Protein AF-A0A957HN91-F1 (afdb_monomer)

Mean predicted aligned error: 4.37 Å

Radius of gyration: 19.65 Å; Cα contacts (8 Å, |Δi|>4): 309; chains: 1; bounding box: 48×41×56 Å

Solvent-accessible surface area (backbone atoms only — not comparable to full-atom values): 15636 Å² total; per-residue (Å²): 113,46,79,46,70,55,49,73,65,50,37,52,52,49,51,54,54,34,54,60,47,54,76,75,42,79,45,58,80,38,67,70,53,54,78,37,26,49,67,56,36,68,72,49,54,65,71,58,54,50,52,47,43,47,42,68,72,67,57,77,37,100,46,73,45,82,40,66,70,90,75,51,68,76,63,48,49,78,82,68,72,49,68,71,86,54,84,51,38,86,50,37,28,53,59,48,38,52,49,50,19,57,46,32,66,69,46,86,84,71,55,45,74,48,34,77,76,33,45,65,79,82,76,74,50,63,28,90,92,30,36,78,43,86,48,71,30,26,66,78,47,83,70,75,79,61,42,74,59,48,48,48,95,82,41,71,93,71,88,84,86,84,87,82,77,66,96,77,72,76,79,86,85,83,87,59,74,91,77,58,91,72,52,72,66,56,48,61,52,34,52,36,61,78,42,70,44,52,68,60,69,59,59,35,77,89,58,46,55,85,80,60,42,72,65,48,60,71,67,35,64,68,61,39,51,51,51,53,50,50,50,44,36,53,76,62,45,65,62,36,42,40,32,45,84,47,90,91,66,53,47,79,47,47,64,126

Foldseek 3Di:
DAEAEQDPVLQVQLVVLLVVVVVPDLACQPPVCLVCLQVSLVSHDPVLLVVLVCCQPVVPDVDYYYDDHPFDDVQQDDDDLDLPPVVSSNSCRSVSSVQSSSVVSNHHQFFACQASNGDSDDDQDAHPVCCPPLDSNHNVDDNDDFDAQLLDPPGDPDDDDDDNDDPPPDDDDDDDPVPDDDDPVRLVQLQDLADADAGGPRSDPVNDDVVCPPCNCVVVPVSVVSSVVNVCCHVPNGRDHQWDDDSVHTDGRDDD

pLDDT: mean 92.78, std 8.0, range [56.47, 98.75]

Nearest PDB structures (foldseek):
  4m26-assembly2_D  TM=9.407E-01  e=1.314E-17  Streptomyces lavendulae subsp. lavendulae
  4m26-assembly2_C  TM=9.041E-01  e=3.623E-17  Streptomyces lavendulae subsp. lavendulae
  4ne0-assembly1_A  TM=8.913E-01  e=2.200E-16  Streptomyces lavendulae subsp. lavendulae
  4m25-assembly2_D  TM=9.206E-01  e=8.042E-16  Streptomyces lavendulae subsp. lavendulae
  4ne0-assembly2_D  TM=9.379E-01  e=4.123E-15  Streptomyces lavendulae subsp. lavendulae

Sequence (256 aa):
MNQFKLNEDEVKHVKSILAELTEKYDTAEDPEFLNNAVVYAHKLPERLRRFLNDFKLERLSPACVISNNPVDDNQIGQTPSHWKWKSDTERTVDLQMLFVMYASLIGDVFGWSTQQDGFIVHDILPIKGHEKEQLGSGSEELLTWHIEDAFHPYRGDYVALMCLRNPYDAITTAAYIDDLQLSCEDKDILFKPYFTIRPDESHLKKNASDVRTKTELETNAALRASYEHIEKMNTDPDKISVLFGNSEFPYMRLDP

Secondary structure (DSSP, 8-state):
-EEEE--HHHHHHHHHHHHHHHTT-S-TT-HHHHHHHHHHHTTS-HHHHHHHHHHHHH--SS-EEEE-----HHHH-SPPS-SGGGTTHHHHHHHHHHHHHHHHHHS-----TTSGGG-SS------TT-TTSSSTT--SS------TTTT-TT--S------S--TT--------GGG----HHHHHHHTSS-B--PPPGGGSGGGS-SSS-HHHHHH-HHHHHHHHHHHHHHHSPPPB-SEEE-SSSEEE----

Structure (mmCIF, N/CA/C/O backbone):
data_AF-A0A957HN91-F1
#
_entry.id   AF-A0A957HN91-F1
#
loop_
_atom_site.group_PDB
_atom_site.id
_atom_site.type_symbol
_atom_site.label_atom_id
_atom_site.label_alt_id
_atom_site.label_comp_id
_atom_site.label_asym_id
_atom_site.label_entity_id
_atom_site.label_seq_id
_atom_site.pdbx_PDB_ins_code
_atom_site.Cartn_x
_atom_site.Cartn_y
_atom_site.Cartn_z
_atom_site.occupancy
_atom_site.B_iso_or_equiv
_atom_site.auth_seq_id
_atom_site.auth_comp_id
_atom_site.auth_asym_id
_atom_site.auth_atom_id
_atom_site.pdbx_PDB_model_num
ATOM 1 N N . MET A 1 1 ? -12.007 -7.237 -11.677 1.00 79.06 1 MET A N 1
ATOM 2 C CA . MET A 1 1 ? -11.874 -6.843 -10.258 1.00 79.06 1 MET A CA 1
ATOM 3 C C . MET A 1 1 ? -12.860 -7.628 -9.414 1.00 79.06 1 MET A C 1
ATOM 5 O O . MET A 1 1 ? -14.063 -7.489 -9.615 1.00 79.06 1 MET A O 1
ATOM 9 N N . ASN A 1 2 ? -12.363 -8.448 -8.489 1.00 87.44 2 ASN A N 1
ATOM 10 C CA . ASN A 1 2 ? -13.222 -9.207 -7.579 1.00 87.44 2 ASN A CA 1
ATOM 11 C C . ASN A 1 2 ? -13.692 -8.344 -6.420 1.00 87.44 2 ASN A C 1
ATOM 13 O O . ASN A 1 2 ? -12.933 -7.524 -5.914 1.00 87.44 2 ASN A O 1
ATOM 17 N N . GLN A 1 3 ? -14.930 -8.545 -5.983 1.00 93.50 3 GLN A N 1
ATOM 18 C CA . GLN A 1 3 ? -15.518 -7.767 -4.901 1.00 93.50 3 GLN A CA 1
ATOM 19 C C . GLN A 1 3 ? -16.009 -8.684 -3.790 1.00 93.50 3 GLN A C 1
ATOM 21 O O . GLN A 1 3 ? -16.691 -9.680 -4.032 1.00 93.50 3 GLN A O 1
ATOM 26 N N . PHE A 1 4 ? -15.695 -8.301 -2.563 1.00 97.12 4 PHE A N 1
ATOM 27 C CA . PHE A 1 4 ? -16.190 -8.907 -1.347 1.00 97.12 4 PHE A CA 1
ATOM 28 C C . PHE A 1 4 ? -16.813 -7.814 -0.491 1.00 97.12 4 PHE A C 1
ATOM 30 O O . PHE A 1 4 ? -16.187 -6.801 -0.209 1.00 97.12 4 PHE A O 1
ATOM 37 N N . LYS A 1 5 ? -18.052 -8.008 -0.051 1.00 98.50 5 LYS A N 1
ATOM 38 C CA . LYS A 1 5 ? -18.728 -7.065 0.841 1.00 98.50 5 LYS A CA 1
ATOM 39 C C . LYS A 1 5 ? -19.003 -7.746 2.166 1.00 98.50 5 LYS A C 1
ATOM 41 O O . LYS A 1 5 ? -19.712 -8.752 2.158 1.00 98.50 5 LYS A O 1
ATOM 46 N N . LEU A 1 6 ? -18.485 -7.202 3.266 1.00 98.69 6 LEU A N 1
ATOM 47 C CA . LEU A 1 6 ? -18.814 -7.679 4.611 1.00 98.69 6 LEU A CA 1
ATOM 48 C C . LEU A 1 6 ? -20.317 -7.506 4.872 1.00 98.69 6 LEU A C 1
ATOM 50 O O . LEU A 1 6 ? -20.878 -6.438 4.606 1.00 98.69 6 LEU A O 1
ATOM 54 N N . ASN A 1 7 ? -20.972 -8.550 5.375 1.00 98.44 7 ASN A N 1
ATOM 55 C CA . ASN A 1 7 ? -22.348 -8.452 5.861 1.00 98.44 7 ASN A CA 1
ATOM 56 C C . ASN A 1 7 ? -22.389 -7.857 7.283 1.00 98.44 7 ASN A C 1
ATOM 58 O O . ASN A 1 7 ? -21.355 -7.683 7.922 1.00 98.44 7 ASN A O 1
ATOM 62 N N . GLU A 1 8 ? -23.577 -7.526 7.785 1.00 98.31 8 GLU A N 1
ATOM 63 C CA . GLU A 1 8 ? -23.719 -6.843 9.081 1.00 98.31 8 GLU A CA 1
ATOM 64 C C . GLU A 1 8 ? -23.147 -7.638 10.262 1.00 98.31 8 GLU A C 1
ATOM 66 O O . GLU A 1 8 ? -22.555 -7.050 11.168 1.00 98.31 8 GLU A O 1
ATOM 71 N N . ASP A 1 9 ? -23.292 -8.961 10.256 1.00 98.56 9 ASP A N 1
ATOM 72 C CA . ASP A 1 9 ? -22.783 -9.815 11.329 1.00 98.56 9 ASP A CA 1
ATOM 73 C C . ASP A 1 9 ? -21.261 -9.960 11.252 1.00 98.56 9 ASP A C 1
ATOM 75 O O . ASP A 1 9 ? -20.583 -9.915 12.275 1.00 98.56 9 ASP A O 1
ATOM 79 N N . GLU A 1 10 ? -20.703 -10.028 10.042 1.00 98.75 10 GLU A N 1
ATOM 80 C CA . GLU A 1 10 ? -19.259 -9.991 9.811 1.00 98.75 10 GLU A CA 1
ATOM 81 C C . GLU A 1 10 ? -18.655 -8.656 10.265 1.00 98.75 10 GLU A C 1
ATOM 83 O O . GLU A 1 10 ? -17.600 -8.653 10.893 1.00 98.75 10 GLU A O 1
ATOM 88 N N . VAL A 1 11 ? -19.334 -7.528 10.025 1.00 98.75 11 VAL A N 1
ATOM 89 C CA . VAL A 1 11 ? -18.899 -6.208 10.512 1.00 98.75 11 VAL A CA 1
ATOM 90 C C . VAL A 1 11 ? -18.896 -6.158 12.041 1.00 98.75 11 VAL A C 1
ATOM 92 O O . VAL A 1 11 ? -17.921 -5.697 12.632 1.00 98.75 11 VAL A O 1
ATOM 95 N N . LYS A 1 12 ? -19.952 -6.654 12.702 1.00 98.56 12 LYS A N 1
ATOM 96 C CA . LYS A 1 12 ? -20.005 -6.739 14.175 1.00 98.56 12 LYS A CA 1
ATOM 97 C C . LYS A 1 12 ? -18.893 -7.632 14.726 1.00 98.56 12 LYS A C 1
ATOM 99 O O . LYS A 1 12 ? -18.252 -7.267 15.707 1.00 98.56 12 LYS A O 1
ATOM 104 N N . HIS A 1 13 ? -18.646 -8.770 14.078 1.00 98.62 13 HIS A N 1
ATOM 105 C CA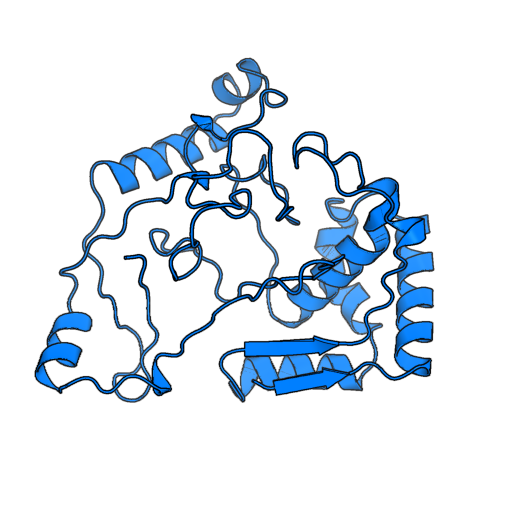 . HIS A 1 13 ? -17.585 -9.704 14.453 1.00 98.62 13 HIS A CA 1
ATOM 106 C C . HIS A 1 13 ? -16.199 -9.063 14.333 1.00 98.62 13 HIS A C 1
ATOM 108 O O . HIS A 1 13 ? -15.408 -9.138 15.269 1.00 98.62 13 HIS A O 1
ATOM 114 N N . VAL A 1 14 ? -15.929 -8.358 13.228 1.00 98.75 14 VAL A N 1
ATOM 115 C CA . VAL A 1 14 ? -14.686 -7.592 13.047 1.00 98.75 14 VAL A CA 1
ATOM 116 C C . VAL A 1 14 ? -14.537 -6.532 14.138 1.00 98.75 14 VAL A C 1
ATOM 118 O O . VAL A 1 14 ? -13.496 -6.494 14.787 1.00 98.75 14 VAL A O 1
ATOM 121 N N . LYS A 1 15 ? -15.576 -5.730 14.413 1.00 98.56 15 LYS A N 1
ATOM 122 C CA . LYS A 1 15 ? -15.544 -4.725 15.492 1.00 98.56 15 LYS A CA 1
ATOM 123 C C . LYS A 1 15 ? -15.220 -5.338 16.858 1.00 98.56 15 LYS A C 1
ATOM 125 O O . LYS A 1 15 ? -14.454 -4.750 17.610 1.00 98.56 15 LYS A O 1
ATOM 130 N N . SER A 1 16 ? -15.766 -6.516 17.165 1.00 98.56 16 SER A N 1
ATOM 131 C CA . SER A 1 16 ? -15.474 -7.221 18.419 1.00 98.56 16 SER A CA 1
ATOM 132 C C . SER A 1 16 ? -14.003 -7.623 18.530 1.00 98.56 16 SER A C 1
ATOM 134 O O . SER A 1 16 ? -13.416 -7.465 19.593 1.00 98.56 16 SER A O 1
ATOM 136 N N . ILE A 1 17 ? -13.402 -8.124 17.446 1.00 98.56 17 ILE A N 1
ATOM 137 C CA . ILE A 1 17 ? -11.976 -8.485 17.432 1.00 98.56 17 ILE A CA 1
ATOM 138 C C . ILE A 1 17 ? -11.109 -7.239 17.607 1.00 98.56 17 ILE A C 1
ATOM 140 O O . ILE A 1 17 ? -10.146 -7.266 18.366 1.00 98.56 17 ILE A O 1
ATOM 144 N N . LEU A 1 18 ? -11.447 -6.154 16.906 1.00 98.38 18 LEU A N 1
ATOM 145 C CA . LEU A 1 18 ? -10.687 -4.911 16.979 1.00 98.38 18 LEU A CA 1
ATOM 146 C C . LEU A 1 18 ? -10.726 -4.306 18.380 1.00 98.38 18 LEU A C 1
ATOM 148 O O . LEU A 1 18 ? -9.674 -3.932 18.878 1.00 98.38 18 LEU A O 1
ATOM 152 N N . ALA A 1 19 ? -11.884 -4.316 19.047 1.00 98.12 19 ALA A N 1
ATOM 153 C CA . ALA A 1 19 ? -12.000 -3.855 20.428 1.00 98.12 19 ALA A CA 1
ATOM 154 C C . ALA A 1 19 ? -11.045 -4.605 21.379 1.00 98.12 19 ALA A C 1
ATOM 156 O O . ALA A 1 19 ? -10.329 -3.966 22.144 1.00 98.12 19 ALA A O 1
ATOM 157 N N . GLU A 1 20 ? -10.963 -5.942 21.278 1.00 98.00 20 GLU A N 1
ATOM 158 C CA . GLU A 1 20 ? -10.010 -6.748 22.066 1.00 98.00 20 GLU A CA 1
ATOM 159 C C . GLU A 1 20 ? -8.547 -6.367 21.784 1.00 98.00 20 GLU A C 1
ATOM 161 O O . GLU A 1 20 ? -7.715 -6.358 22.689 1.00 98.00 20 GLU A O 1
ATOM 166 N N . LEU A 1 21 ? -8.207 -6.092 20.521 1.00 98.31 21 LEU A N 1
ATOM 167 C CA . LEU A 1 21 ? -6.835 -5.776 20.123 1.00 98.31 21 LEU A CA 1
ATOM 168 C C . LEU A 1 21 ? -6.420 -4.370 20.553 1.00 98.31 21 LEU A C 1
ATOM 170 O O . LEU A 1 21 ? -5.300 -4.201 21.031 1.00 98.31 21 LEU A O 1
ATOM 174 N N . THR A 1 22 ? -7.319 -3.391 20.456 1.00 97.69 22 THR A N 1
ATOM 175 C CA . THR A 1 22 ? -7.059 -2.012 20.891 1.00 97.69 22 THR A CA 1
ATOM 176 C C . THR A 1 22 ? -6.985 -1.856 22.409 1.00 97.69 22 THR A C 1
ATOM 178 O O . THR A 1 22 ? -6.441 -0.873 22.889 1.00 97.69 22 THR A O 1
ATOM 181 N N . GLU A 1 23 ? -7.487 -2.821 23.188 1.00 97.50 23 GLU A N 1
ATOM 182 C CA . GLU A 1 23 ? -7.214 -2.884 24.634 1.00 97.50 23 GLU A CA 1
ATOM 183 C C . GLU A 1 23 ? -5.786 -3.367 24.942 1.00 97.50 23 GLU A C 1
ATOM 185 O O . GLU A 1 23 ? -5.272 -3.124 26.035 1.00 97.50 23 GLU A O 1
ATOM 190 N N . LYS A 1 24 ? -5.155 -4.085 24.003 1.00 97.69 24 LYS A N 1
ATOM 191 C CA . LYS A 1 24 ? -3.835 -4.702 24.183 1.00 97.69 24 LYS A CA 1
ATOM 192 C C . LYS A 1 24 ? -2.698 -3.880 23.575 1.00 97.69 24 LYS A C 1
ATOM 194 O O . LYS A 1 24 ? -1.580 -3.944 24.081 1.00 97.69 24 LYS A O 1
ATOM 199 N N . TYR A 1 25 ? -2.967 -3.164 22.492 1.00 97.94 25 TYR A N 1
ATOM 200 C CA . TYR A 1 25 ? -1.955 -2.505 21.680 1.00 97.94 25 TYR A CA 1
ATOM 201 C C . TYR A 1 25 ? -2.392 -1.084 21.322 1.00 97.94 25 TYR A C 1
ATOM 203 O O . TYR A 1 25 ? -3.495 -0.878 20.821 1.00 97.94 25 TYR A O 1
ATOM 211 N N . ASP A 1 26 ? -1.487 -0.123 21.497 1.00 96.00 26 ASP A N 1
ATOM 212 C CA . ASP A 1 26 ? -1.742 1.293 21.194 1.00 96.00 26 ASP A CA 1
ATOM 213 C C . ASP A 1 26 ? -1.409 1.665 19.736 1.00 96.00 26 ASP A C 1
ATOM 215 O O . ASP A 1 26 ? -1.706 2.766 19.274 1.00 96.00 26 ASP A O 1
ATOM 219 N N . THR A 1 27 ? -0.757 0.762 18.996 1.00 95.75 27 THR A N 1
ATOM 220 C CA . THR A 1 27 ? -0.341 0.977 17.605 1.00 95.75 27 THR A CA 1
ATOM 221 C C . THR A 1 27 ? -0.291 -0.336 16.825 1.00 95.75 27 THR A C 1
ATOM 223 O O . THR A 1 27 ? 0.028 -1.390 17.375 1.00 95.75 27 THR A O 1
ATOM 226 N N . ALA A 1 28 ? -0.568 -0.270 15.520 1.00 96.38 28 ALA A N 1
ATOM 227 C CA . ALA A 1 28 ? -0.377 -1.393 14.599 1.00 96.38 28 ALA A CA 1
ATOM 228 C C . ALA A 1 28 ? 1.110 -1.689 14.316 1.00 96.38 28 ALA A C 1
ATOM 230 O O . ALA A 1 28 ? 1.428 -2.718 13.729 1.00 96.38 28 ALA A O 1
ATOM 231 N N . GLU A 1 29 ? 2.012 -0.808 14.755 1.00 94.81 29 GLU A N 1
ATOM 232 C CA . GLU A 1 29 ? 3.468 -0.959 14.649 1.00 94.81 29 GLU A CA 1
ATOM 233 C C . GLU A 1 29 ? 4.072 -1.730 15.838 1.00 94.81 29 GLU A C 1
ATOM 235 O O . GLU A 1 29 ? 5.288 -1.920 15.910 1.00 94.81 29 GLU A O 1
ATOM 240 N N . ASP A 1 30 ? 3.249 -2.151 16.808 1.00 97.25 30 ASP A N 1
ATOM 241 C CA . ASP A 1 30 ? 3.728 -2.886 17.976 1.00 97.25 30 ASP A CA 1
ATOM 242 C C . ASP A 1 30 ? 4.367 -4.220 17.532 1.00 97.25 30 ASP A C 1
ATOM 244 O O . ASP A 1 30 ? 3.715 -5.017 16.847 1.00 97.25 30 ASP A O 1
ATOM 248 N N . PRO A 1 31 ? 5.628 -4.514 17.912 1.00 97.06 31 PRO A N 1
ATOM 249 C CA . PRO A 1 31 ? 6.306 -5.723 17.454 1.00 97.06 31 PRO A CA 1
ATOM 250 C C . PRO A 1 31 ? 5.598 -7.021 17.857 1.00 97.06 31 PRO A C 1
ATOM 252 O O . PRO A 1 31 ? 5.657 -8.005 17.121 1.00 97.06 31 PRO A O 1
ATOM 255 N N . GLU A 1 32 ? 4.944 -7.071 19.019 1.00 98.06 32 GLU A N 1
ATOM 256 C CA . GLU A 1 32 ? 4.186 -8.250 19.431 1.00 98.06 32 GLU A CA 1
ATOM 257 C C . GLU A 1 32 ? 2.905 -8.385 18.600 1.00 98.06 32 GLU A C 1
ATOM 259 O O . GLU A 1 32 ? 2.574 -9.505 18.196 1.00 98.06 32 GLU A O 1
ATOM 264 N N . PHE A 1 33 ? 2.214 -7.281 18.297 1.00 98.50 33 PHE A N 1
ATOM 265 C CA . PHE A 1 33 ? 1.081 -7.303 17.369 1.00 98.50 33 PHE A CA 1
ATOM 266 C C . PHE A 1 33 ? 1.507 -7.801 15.985 1.00 98.50 33 PHE A C 1
ATOM 268 O O . PHE A 1 33 ? 0.936 -8.778 15.501 1.00 98.50 33 PHE A O 1
ATOM 275 N N . LEU A 1 34 ? 2.542 -7.203 15.386 1.00 98.19 34 LEU A N 1
ATOM 276 C CA . LEU A 1 34 ? 3.038 -7.561 14.053 1.00 98.19 34 LEU A CA 1
ATOM 277 C C . LEU A 1 34 ? 3.437 -9.041 13.969 1.00 98.19 34 LEU A C 1
ATOM 279 O O . LEU A 1 34 ? 2.999 -9.750 13.063 1.00 98.19 34 LEU A O 1
ATOM 283 N N . ASN A 1 35 ? 4.175 -9.548 14.963 1.00 97.69 35 ASN A N 1
ATOM 284 C CA . ASN A 1 35 ? 4.579 -10.958 15.022 1.00 97.69 35 ASN A CA 1
ATOM 285 C C . ASN A 1 35 ? 3.395 -11.934 15.141 1.00 97.69 35 ASN A C 1
ATOM 287 O O . ASN A 1 35 ? 3.529 -13.111 14.806 1.00 97.69 35 ASN A O 1
ATOM 291 N N . ASN A 1 36 ? 2.241 -11.471 15.628 1.00 98.12 36 ASN A N 1
ATOM 292 C CA . ASN A 1 36 ? 1.038 -12.284 15.808 1.00 98.12 36 ASN A CA 1
ATOM 293 C C . ASN A 1 36 ? -0.103 -11.901 14.852 1.00 98.12 36 ASN A C 1
ATOM 295 O O . ASN A 1 36 ? -1.184 -12.488 14.942 1.00 98.12 36 ASN A O 1
ATOM 299 N N . ALA A 1 37 ? 0.110 -10.965 13.921 1.00 98.38 37 ALA A N 1
ATOM 300 C CA . ALA A 1 37 ? -0.944 -10.403 13.082 1.00 98.38 37 ALA A CA 1
ATOM 301 C C . ALA A 1 37 ? -1.710 -11.484 12.310 1.00 98.38 37 ALA A C 1
ATOM 303 O O . ALA A 1 37 ? -2.939 -11.518 12.363 1.00 98.38 37 ALA A O 1
ATOM 304 N N . VAL A 1 38 ? -1.000 -12.438 11.695 1.00 98.19 38 VAL A N 1
ATOM 305 C CA . VAL A 1 38 ? -1.613 -13.567 10.970 1.00 98.19 38 VAL A CA 1
ATOM 306 C C . VAL A 1 38 ? -2.433 -14.482 11.886 1.00 98.19 38 VAL A C 1
ATOM 308 O O . VAL A 1 38 ? -3.491 -14.986 11.507 1.00 98.19 38 VAL A O 1
ATOM 311 N N . VAL A 1 39 ? -1.990 -14.662 13.133 1.00 98.50 39 VAL A N 1
ATOM 312 C CA . VAL A 1 39 ? -2.701 -15.472 14.129 1.00 98.50 39 VAL A CA 1
ATOM 313 C C . VAL A 1 39 ? -4.004 -14.783 14.526 1.00 98.50 39 VAL A C 1
ATOM 315 O O . VAL A 1 39 ? -5.051 -15.431 14.572 1.00 98.50 39 VAL A O 1
ATOM 318 N N . TYR A 1 40 ? -3.976 -13.467 14.751 1.00 98.62 40 TYR A N 1
ATOM 319 C CA . TYR A 1 40 ? -5.192 -12.688 14.980 1.00 98.62 40 TYR A CA 1
ATOM 320 C C . TYR A 1 40 ? -6.090 -12.666 13.743 1.00 98.62 40 TYR A C 1
ATOM 322 O O . TYR A 1 40 ? -7.308 -12.801 13.872 1.00 98.62 40 TYR A O 1
ATOM 330 N N . ALA A 1 41 ? -5.517 -12.576 12.543 1.00 98.69 41 ALA A N 1
ATOM 331 C CA . ALA A 1 41 ? -6.259 -12.568 11.290 1.00 98.69 41 ALA A CA 1
ATOM 332 C C . ALA A 1 41 ? -7.068 -13.858 11.078 1.00 98.69 41 ALA A C 1
ATOM 334 O O . ALA A 1 41 ? -8.132 -13.820 10.463 1.00 98.69 41 ALA A O 1
ATOM 335 N N . HIS A 1 42 ? -6.661 -14.991 11.661 1.00 98.62 42 HIS A N 1
ATOM 336 C CA . HIS A 1 42 ? -7.465 -16.219 11.656 1.00 98.62 42 HIS A CA 1
ATOM 337 C C . HIS A 1 42 ? -8.786 -16.117 12.438 1.00 98.62 42 HIS A C 1
ATOM 339 O O . HIS A 1 42 ? -9.690 -16.920 12.193 1.00 98.62 42 HIS A O 1
ATOM 345 N N . LYS A 1 43 ? -8.943 -15.122 13.324 1.00 98.50 43 LYS A N 1
ATOM 346 C CA . LYS A 1 43 ? -10.222 -14.821 13.987 1.00 98.50 43 LYS A CA 1
ATOM 347 C C . LYS A 1 43 ? -11.224 -14.124 13.057 1.00 98.50 43 LYS A C 1
ATOM 349 O O . LYS A 1 43 ? -12.416 -14.134 13.362 1.00 98.50 43 LYS A O 1
ATOM 354 N N . LEU A 1 44 ? -10.776 -13.530 11.943 1.00 98.75 44 LEU A N 1
ATOM 355 C CA . LEU A 1 44 ? -11.648 -12.847 10.980 1.00 98.75 44 LEU A CA 1
ATOM 356 C C . LEU A 1 44 ? -12.688 -13.807 10.369 1.00 98.75 44 LEU A C 1
ATOM 358 O O . LEU A 1 44 ? -12.478 -15.030 10.359 1.00 98.75 44 LEU A O 1
ATOM 362 N N . PRO A 1 45 ? -13.802 -13.279 9.819 1.00 98.69 45 PRO A N 1
ATOM 363 C CA . PRO A 1 45 ? -14.847 -14.103 9.227 1.00 98.69 45 PRO A CA 1
ATOM 364 C C . PRO A 1 45 ? -14.314 -15.096 8.193 1.00 98.69 45 PRO A C 1
ATOM 366 O O . PRO A 1 45 ? -13.521 -14.748 7.318 1.00 98.69 45 PRO A O 1
ATOM 369 N N . GLU A 1 46 ? -14.778 -16.344 8.261 1.00 98.50 46 GLU A N 1
ATOM 370 C CA . GLU A 1 46 ? -14.287 -17.415 7.386 1.00 98.50 46 GLU A CA 1
ATOM 371 C C . GLU A 1 46 ? -14.458 -17.089 5.902 1.00 98.50 46 GLU A C 1
ATOM 373 O O . GLU A 1 46 ? -13.560 -17.354 5.106 1.00 98.50 46 GLU A O 1
ATOM 378 N N . ARG A 1 47 ? -15.580 -16.465 5.533 1.00 98.31 47 ARG A N 1
ATOM 379 C CA . ARG A 1 47 ? -15.875 -16.090 4.147 1.00 98.31 47 ARG A CA 1
ATOM 380 C C . ARG A 1 47 ? -14.844 -15.103 3.594 1.00 98.31 47 ARG A C 1
ATOM 382 O O . ARG A 1 47 ? -14.424 -15.249 2.451 1.00 98.31 47 ARG A O 1
ATOM 389 N N . LEU A 1 48 ? -14.411 -14.148 4.418 1.00 98.38 48 LEU A N 1
ATOM 390 C CA . LEU A 1 48 ? -13.360 -13.194 4.069 1.00 98.38 48 LEU A CA 1
ATOM 391 C C . LEU A 1 48 ? -12.004 -13.895 3.932 1.00 98.38 48 LEU A C 1
ATOM 393 O O . LEU A 1 48 ? -11.292 -13.674 2.957 1.00 98.38 48 LEU A O 1
ATOM 397 N N . ARG A 1 49 ? -11.660 -14.771 4.885 1.00 98.31 49 ARG A N 1
ATOM 398 C CA . ARG A 1 49 ? -10.400 -15.530 4.841 1.00 98.31 49 ARG A CA 1
ATOM 399 C C . ARG A 1 49 ? -10.307 -16.406 3.593 1.00 98.31 49 ARG A C 1
ATOM 401 O O . ARG A 1 49 ? -9.269 -16.417 2.941 1.00 98.31 49 ARG A O 1
ATOM 408 N N . ARG A 1 50 ? -11.392 -17.102 3.235 1.00 96.94 50 ARG A N 1
ATOM 409 C CA . ARG A 1 50 ? -11.480 -17.886 1.992 1.00 96.94 50 ARG A CA 1
ATOM 410 C C . ARG A 1 50 ? -11.318 -16.997 0.766 1.00 96.94 50 ARG A C 1
ATOM 412 O O . ARG A 1 50 ? -10.468 -17.281 -0.060 1.00 96.94 50 ARG A O 1
ATOM 419 N N . PHE A 1 51 ? -12.036 -15.876 0.710 1.00 96.88 51 PHE A N 1
ATOM 420 C CA . PHE A 1 51 ? -11.923 -14.925 -0.395 1.00 96.88 51 PHE A CA 1
ATOM 421 C C . PHE A 1 51 ? -10.482 -14.446 -0.637 1.00 96.88 51 PHE A C 1
ATOM 423 O O . PHE A 1 51 ? -10.018 -14.457 -1.775 1.00 96.88 51 PHE A O 1
A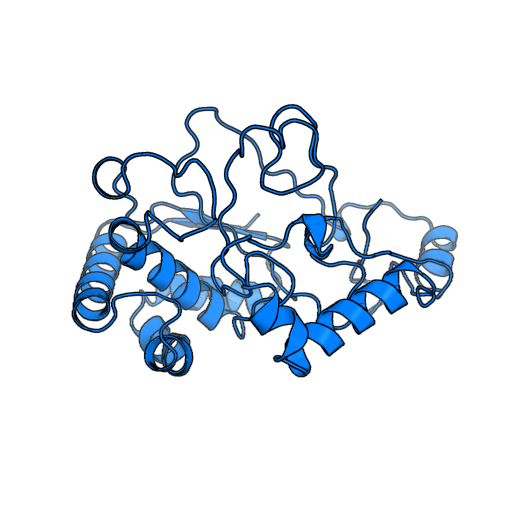TOM 430 N N . LEU A 1 52 ? -9.762 -14.057 0.421 1.00 96.31 52 LEU A N 1
ATOM 431 C CA . LEU A 1 52 ? -8.367 -13.615 0.309 1.00 96.31 52 LEU A CA 1
ATOM 432 C C . LEU A 1 52 ? -7.412 -14.758 -0.067 1.00 96.31 52 LEU A C 1
ATOM 434 O O . LEU A 1 52 ? -6.496 -14.552 -0.862 1.00 96.31 52 LEU A O 1
ATOM 438 N N . ASN A 1 53 ? -7.644 -15.965 0.454 1.00 95.62 53 ASN A N 1
ATOM 439 C CA . ASN A 1 53 ? -6.884 -17.152 0.068 1.00 95.62 53 ASN A CA 1
ATOM 440 C C . ASN A 1 53 ? -7.066 -17.491 -1.421 1.00 95.62 53 ASN A C 1
ATOM 442 O O . ASN A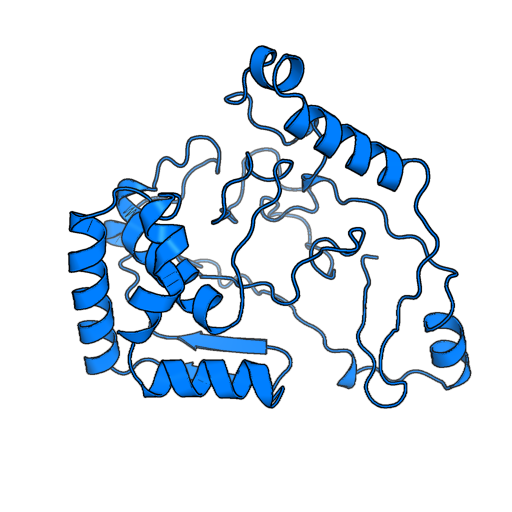 1 53 ? -6.086 -17.739 -2.121 1.00 95.62 53 ASN A O 1
ATOM 446 N N . ASP A 1 54 ? -8.303 -17.465 -1.914 1.00 94.25 54 ASP A N 1
ATOM 447 C CA . ASP A 1 54 ? -8.618 -17.786 -3.307 1.00 94.25 54 ASP A CA 1
ATOM 448 C C . ASP A 1 54 ? -8.048 -16.709 -4.245 1.00 94.25 54 ASP A C 1
ATOM 450 O O . ASP A 1 54 ? -7.437 -17.026 -5.263 1.00 94.25 54 ASP A O 1
ATOM 454 N N . PHE A 1 55 ? -8.131 -15.429 -3.856 1.00 93.75 55 PHE A N 1
ATOM 455 C CA . PHE A 1 55 ? -7.468 -14.329 -4.565 1.00 93.75 55 PHE A CA 1
ATOM 456 C C . PHE A 1 55 ? -5.951 -14.549 -4.692 1.00 93.75 55 PHE A C 1
ATOM 458 O O . PHE A 1 55 ? -5.409 -14.421 -5.791 1.00 93.75 55 PHE A O 1
ATOM 465 N N . LYS A 1 56 ? -5.284 -14.939 -3.596 1.00 91.75 56 LYS A N 1
ATOM 466 C CA . LYS A 1 56 ? -3.841 -15.219 -3.561 1.00 91.75 56 LYS A CA 1
ATOM 467 C C . LYS A 1 56 ? -3.441 -16.394 -4.459 1.00 91.75 56 LYS A C 1
ATOM 469 O O . LYS A 1 56 ? -2.419 -16.318 -5.140 1.00 91.75 56 LYS A O 1
ATOM 474 N N . LEU A 1 57 ? -4.190 -17.498 -4.415 1.00 90.69 57 LEU A N 1
ATOM 475 C CA . LEU A 1 57 ? -3.807 -18.751 -5.078 1.00 90.69 57 LEU A CA 1
ATOM 476 C C . LEU A 1 57 ? -4.223 -18.805 -6.545 1.00 90.69 57 LEU A C 1
ATOM 478 O O . LEU A 1 57 ? -3.442 -19.232 -7.393 1.00 90.69 57 LEU A O 1
ATOM 482 N N . GLU A 1 58 ? -5.453 -18.404 -6.843 1.00 79.38 58 GLU A N 1
ATOM 483 C CA . GLU A 1 58 ? -6.064 -18.643 -8.150 1.00 79.38 58 GLU A CA 1
ATOM 484 C C . GLU A 1 58 ? -5.892 -17.457 -9.100 1.00 79.38 58 GLU A C 1
ATOM 486 O O . GLU A 1 58 ? -6.258 -17.557 -10.268 1.00 79.38 58 GLU A O 1
ATOM 491 N N . ARG A 1 59 ? -5.345 -16.330 -8.614 1.00 67.75 59 ARG A N 1
ATOM 492 C CA . ARG A 1 59 ? -5.231 -15.072 -9.374 1.00 67.75 59 ARG A CA 1
ATOM 493 C C . ARG A 1 59 ? -6.522 -14.722 -10.092 1.00 67.75 59 ARG A C 1
ATOM 495 O O . ARG A 1 59 ? -6.514 -14.268 -11.232 1.00 67.75 59 ARG A O 1
ATOM 502 N N . LEU A 1 60 ? -7.639 -14.930 -9.397 1.00 64.06 60 LEU A N 1
ATOM 503 C CA . LEU A 1 60 ? -8.981 -14.759 -9.948 1.00 64.06 60 LEU A CA 1
ATOM 504 C C . LEU A 1 60 ? -9.174 -13.397 -10.632 1.00 64.06 60 LEU A C 1
ATOM 506 O O . LEU A 1 60 ? -10.026 -13.244 -11.500 1.00 64.06 60 LEU A O 1
ATOM 510 N N . SER A 1 61 ? -8.434 -12.387 -10.177 1.00 80.81 61 SER A N 1
ATOM 511 C CA . SER A 1 61 ? -8.382 -11.049 -10.743 1.00 80.81 61 SER A CA 1
ATOM 512 C C . SER A 1 61 ? -7.057 -10.400 -10.320 1.00 80.81 61 SER A C 1
ATOM 514 O O . SER A 1 61 ? -6.568 -10.709 -9.236 1.00 80.81 61 SER A O 1
ATOM 516 N N . PRO A 1 62 ? -6.498 -9.468 -11.104 1.00 84.00 62 PRO A N 1
ATOM 517 C CA . PRO A 1 62 ? -5.282 -8.729 -10.741 1.00 84.00 62 PRO A CA 1
ATOM 518 C C . PRO A 1 62 ? -5.470 -7.764 -9.554 1.00 84.00 62 PRO A C 1
ATOM 520 O O . PRO A 1 62 ? -4.501 -7.327 -8.947 1.00 84.00 62 PRO A O 1
ATOM 523 N N . ALA A 1 63 ? -6.719 -7.452 -9.191 1.00 91.81 63 ALA A N 1
ATOM 524 C CA . ALA A 1 63 ? -7.068 -6.725 -7.969 1.00 91.81 63 ALA A CA 1
ATOM 525 C C . ALA A 1 63 ? -8.378 -7.239 -7.352 1.00 91.81 63 ALA A C 1
ATOM 527 O O . ALA A 1 63 ? -9.259 -7.755 -8.062 1.00 91.81 63 ALA A O 1
ATOM 528 N N . CYS A 1 64 ? -8.537 -7.042 -6.042 1.00 94.31 64 CYS A N 1
ATOM 529 C CA . CYS A 1 64 ? -9.782 -7.280 -5.321 1.00 94.31 64 CYS A CA 1
ATOM 530 C C . CYS A 1 64 ? -10.158 -6.096 -4.418 1.00 94.31 64 CYS A C 1
ATOM 532 O O . CYS A 1 64 ? -9.309 -5.292 -4.048 1.00 94.31 64 CYS A O 1
ATOM 534 N N . VAL A 1 65 ? -11.445 -5.984 -4.080 1.00 96.88 65 VAL A N 1
ATOM 535 C CA . VAL A 1 65 ? -11.988 -4.933 -3.212 1.00 96.88 65 VAL A CA 1
ATOM 536 C C . VAL A 1 65 ? -12.777 -5.566 -2.080 1.00 96.88 65 VAL A C 1
ATOM 538 O O . VAL A 1 65 ? -13.699 -6.343 -2.324 1.00 96.88 65 VAL A O 1
ATOM 541 N N . ILE A 1 66 ? -12.441 -5.186 -0.849 1.00 98.12 66 ILE A N 1
ATOM 542 C CA . ILE A 1 66 ? -13.207 -5.513 0.354 1.00 98.12 66 ILE A CA 1
ATOM 543 C C . ILE A 1 66 ? -13.973 -4.259 0.778 1.00 98.12 66 ILE A C 1
ATOM 545 O O . ILE A 1 66 ? -13.377 -3.253 1.157 1.00 98.12 66 ILE A O 1
ATOM 549 N N . SER A 1 67 ? -15.298 -4.312 0.705 1.00 98.31 67 SER A N 1
ATOM 550 C CA . SER A 1 67 ? -16.193 -3.198 1.020 1.00 98.31 67 SER A CA 1
ATOM 551 C C . SER A 1 67 ? -16.929 -3.404 2.341 1.00 98.31 67 SER A C 1
ATOM 553 O O . SER A 1 67 ? -17.099 -4.532 2.809 1.00 98.31 67 SER A O 1
ATOM 555 N N . ASN A 1 68 ? -17.470 -2.300 2.869 1.00 97.75 68 ASN A N 1
ATOM 556 C CA . ASN A 1 68 ? -18.242 -2.251 4.114 1.00 97.75 68 ASN A CA 1
ATOM 557 C C . ASN A 1 68 ? -17.400 -2.517 5.378 1.00 97.75 68 ASN A C 1
ATOM 559 O O . ASN A 1 68 ? -17.896 -3.086 6.345 1.00 97.75 68 ASN A O 1
ATOM 563 N N . ASN A 1 69 ? -16.122 -2.118 5.365 1.00 98.00 69 ASN A N 1
ATOM 564 C CA . ASN A 1 69 ? -15.286 -2.099 6.569 1.00 98.00 69 ASN A CA 1
ATOM 565 C C . ASN A 1 69 ? -15.854 -1.107 7.609 1.00 98.00 69 ASN A C 1
ATOM 567 O O . ASN A 1 69 ? -16.488 -0.124 7.218 1.00 98.00 69 ASN A O 1
ATOM 571 N N . PRO A 1 70 ? -15.638 -1.340 8.917 1.00 96.88 70 PRO A N 1
ATOM 572 C CA . PRO A 1 70 ? -16.253 -0.579 10.010 1.00 96.88 70 PRO A CA 1
ATOM 573 C C . PRO A 1 70 ? -15.648 0.822 10.241 1.00 96.88 70 PRO A C 1
ATOM 575 O O . PRO A 1 70 ? -15.310 1.158 11.369 1.00 96.88 70 PRO A O 1
ATOM 578 N N . VAL A 1 71 ? -15.525 1.651 9.205 1.00 97.38 71 VAL A N 1
ATOM 579 C CA . VAL A 1 71 ? -14.980 3.012 9.331 1.00 97.38 71 VAL A CA 1
ATOM 580 C C . VAL A 1 71 ? -16.042 3.966 9.895 1.00 97.38 71 VAL A C 1
ATOM 582 O O . VAL A 1 71 ? -17.114 4.113 9.305 1.00 97.38 71 VAL A O 1
ATOM 585 N N . ASP A 1 72 ? -15.752 4.618 11.024 1.00 96.69 72 ASP A N 1
ATOM 586 C CA . ASP A 1 72 ? -16.583 5.681 11.608 1.00 96.69 72 ASP A CA 1
ATOM 587 C C . ASP A 1 72 ? -15.918 7.048 11.396 1.00 96.69 72 ASP A C 1
ATOM 589 O O . ASP A 1 72 ? -14.890 7.360 11.997 1.00 96.69 72 ASP A O 1
ATOM 593 N N . ASP A 1 73 ? -16.528 7.871 10.540 1.00 96.25 73 ASP A N 1
ATOM 594 C CA . ASP A 1 73 ? -16.009 9.183 10.148 1.00 96.25 73 ASP A CA 1
ATOM 595 C C . ASP A 1 73 ? -15.819 10.141 11.339 1.00 96.25 73 ASP A C 1
ATOM 597 O O . ASP A 1 73 ? -14.871 10.932 11.369 1.00 96.25 73 ASP A O 1
ATOM 601 N N . ASN A 1 74 ? -16.690 10.039 12.351 1.00 96.75 74 ASN A N 1
ATOM 602 C CA . ASN A 1 74 ? -16.602 10.868 13.550 1.00 96.75 74 ASN A CA 1
ATOM 603 C C . ASN A 1 74 ? -15.437 10.428 14.440 1.00 96.75 74 ASN A C 1
ATOM 605 O O . ASN A 1 74 ? -14.757 11.281 15.011 1.00 96.75 74 ASN A O 1
ATOM 609 N N . GLN A 1 75 ? -15.207 9.115 14.549 1.00 95.62 75 GLN A N 1
ATOM 610 C CA . GLN A 1 75 ? -14.125 8.542 15.352 1.00 95.62 75 GLN A CA 1
ATOM 611 C C . GLN A 1 75 ? -12.759 8.887 14.754 1.00 95.62 75 GLN A C 1
ATOM 613 O O . GLN A 1 75 ? -11.924 9.457 15.454 1.00 95.62 75 GLN A O 1
ATOM 618 N N . ILE A 1 76 ? -12.553 8.626 13.455 1.00 96.75 76 ILE A N 1
ATOM 619 C CA . ILE A 1 76 ? -11.274 8.921 12.780 1.00 96.75 76 ILE A CA 1
ATOM 620 C C . ILE A 1 76 ? -10.989 10.433 12.741 1.00 96.75 76 ILE A C 1
ATOM 622 O O . ILE A 1 76 ? -9.837 10.868 12.722 1.00 96.75 76 ILE A O 1
ATOM 626 N N . GLY A 1 77 ? -12.046 11.253 12.764 1.00 96.19 77 GLY A N 1
ATOM 627 C CA . GLY A 1 77 ? -11.984 12.707 12.812 1.00 96.19 77 GLY A CA 1
ATOM 628 C C . GLY A 1 77 ? -11.304 13.336 11.592 1.00 96.19 77 GLY A C 1
ATOM 629 O O . GLY A 1 77 ? -11.373 12.826 10.471 1.00 96.19 77 GLY A O 1
ATOM 630 N N . GLN A 1 78 ? -10.693 14.510 11.783 1.00 95.56 78 GLN A N 1
ATOM 631 C CA . GLN A 1 78 ? -10.031 15.229 10.691 1.00 95.56 78 GLN A CA 1
ATOM 632 C C . GLN A 1 78 ? -8.811 14.467 10.166 1.00 95.56 78 GLN A C 1
ATOM 634 O O . GLN A 1 78 ? -8.007 13.970 10.959 1.00 95.56 78 GLN A O 1
ATOM 639 N N . THR A 1 79 ? -8.674 14.453 8.837 1.00 96.56 79 THR A N 1
ATOM 640 C CA . THR A 1 79 ? -7.472 13.991 8.138 1.00 96.56 79 THR A CA 1
ATOM 641 C C . THR A 1 79 ? -6.264 14.815 8.608 1.00 96.56 79 THR A C 1
ATOM 643 O O . THR A 1 79 ? -6.358 16.048 8.607 1.00 96.56 79 THR A O 1
ATOM 646 N N . PRO A 1 80 ? -5.152 14.180 9.019 1.00 96.00 80 PRO A N 1
ATOM 647 C CA . PRO A 1 80 ? -3.929 14.887 9.389 1.00 96.00 80 PRO A CA 1
ATOM 648 C C . PRO A 1 80 ? -3.424 15.797 8.268 1.00 96.00 80 PRO A C 1
ATOM 650 O O . PRO A 1 80 ? -3.622 15.521 7.089 1.00 96.00 80 PRO A O 1
ATOM 653 N N . SER A 1 81 ? -2.717 16.870 8.624 1.00 95.38 81 SER A N 1
ATOM 654 C CA . SER A 1 81 ? -2.054 17.740 7.640 1.00 95.38 81 SER A CA 1
ATOM 655 C C . SER A 1 81 ? -0.751 17.150 7.091 1.00 95.38 81 SER A C 1
ATOM 657 O O . SER A 1 81 ? -0.200 17.671 6.123 1.00 95.38 81 SER A O 1
ATOM 659 N N . HIS A 1 82 ? -0.233 16.106 7.739 1.00 94.75 82 HIS A N 1
ATOM 660 C CA . HIS A 1 82 ? 0.986 15.406 7.366 1.00 94.75 82 HIS A CA 1
ATOM 661 C C . HIS A 1 82 ? 0.996 14.012 8.002 1.00 94.75 82 HIS A C 1
ATOM 663 O O . HIS A 1 82 ? 0.526 13.851 9.125 1.00 94.75 82 HIS A O 1
ATOM 669 N N . TRP A 1 83 ? 1.620 13.039 7.333 1.00 93.06 83 TRP A N 1
ATOM 670 C CA . TRP A 1 83 ? 1.936 11.722 7.910 1.00 93.06 83 TRP A CA 1
ATOM 671 C C . TRP A 1 83 ? 2.951 11.779 9.067 1.00 93.06 83 TRP A C 1
ATOM 673 O O . TRP A 1 83 ? 3.006 10.880 9.907 1.00 93.06 83 TRP A O 1
ATOM 683 N N . LYS A 1 84 ? 3.775 12.843 9.129 1.00 86.00 84 LYS A N 1
ATOM 684 C CA . LYS A 1 84 ? 4.765 13.040 10.194 1.00 86.00 84 LYS A CA 1
ATOM 685 C C . LYS A 1 84 ? 4.001 13.039 11.520 1.00 86.00 84 LYS A C 1
ATOM 687 O O . LYS A 1 84 ? 2.914 13.607 11.599 1.00 86.00 84 LYS A O 1
ATOM 692 N N . TRP A 1 85 ? 4.574 12.419 12.551 1.00 82.25 85 TRP A N 1
ATOM 693 C CA . TRP A 1 85 ? 4.010 12.320 13.910 1.00 82.25 85 TRP A CA 1
ATOM 694 C C . TRP A 1 85 ? 2.847 11.352 14.104 1.00 82.25 85 TRP A C 1
ATOM 696 O O . TRP A 1 85 ? 2.489 11.128 15.258 1.00 82.25 85 TRP A O 1
ATOM 706 N N . LYS A 1 86 ? 2.260 10.792 13.034 1.00 86.06 86 LYS A N 1
ATOM 707 C CA . LYS A 1 86 ? 1.194 9.784 13.153 1.00 86.06 86 LYS A CA 1
ATOM 708 C C . LYS A 1 86 ? 0.061 10.224 14.099 1.00 86.06 86 LYS A C 1
ATOM 710 O O . LYS A 1 86 ? -0.429 9.458 14.928 1.00 86.06 86 LYS A O 1
ATOM 715 N N . SER A 1 87 ? -0.319 11.503 13.996 1.00 85.19 87 SER A N 1
ATOM 716 C CA . SER A 1 87 ? -1.137 12.224 14.989 1.00 85.19 87 SER A CA 1
ATOM 717 C C . SER A 1 87 ? -2.563 11.697 15.183 1.00 85.19 87 SER A C 1
ATOM 719 O O . SER A 1 87 ? -3.237 12.066 16.139 1.00 85.19 87 SER A O 1
ATOM 721 N N . ASP A 1 88 ? -3.043 10.861 14.271 1.00 90.38 88 ASP A N 1
ATOM 722 C CA . ASP A 1 88 ? -4.358 10.237 14.296 1.00 90.38 88 ASP A CA 1
ATOM 723 C C . ASP A 1 88 ? -4.335 8.778 14.762 1.00 90.38 88 ASP A C 1
ATOM 725 O O . ASP A 1 88 ? -5.413 8.205 14.883 1.00 90.38 88 ASP A O 1
ATOM 729 N N . THR A 1 89 ? -3.164 8.206 15.072 1.00 90.19 89 THR A N 1
ATOM 730 C CA . THR A 1 89 ? -3.014 6.776 15.406 1.00 90.19 89 THR A CA 1
ATOM 731 C C . THR A 1 89 ? -3.996 6.312 16.466 1.00 90.19 89 THR A C 1
ATOM 733 O O . THR A 1 89 ? -4.695 5.337 16.242 1.00 90.19 89 THR A O 1
ATOM 736 N N . GLU A 1 90 ? -4.138 7.040 17.575 1.00 92.75 90 GLU A N 1
ATOM 737 C CA . GLU A 1 90 ? -5.076 6.676 18.650 1.00 92.75 90 GLU A CA 1
ATOM 738 C C . GLU A 1 90 ? -6.524 6.517 18.146 1.00 92.75 90 GLU A C 1
ATOM 740 O O . GLU A 1 90 ? -7.279 5.684 18.636 1.00 92.75 90 GLU A O 1
ATOM 745 N N . ARG A 1 91 ? -6.914 7.293 17.129 1.00 95.38 91 ARG A N 1
ATOM 746 C CA . ARG A 1 91 ? -8.267 7.290 16.558 1.00 95.38 91 ARG A CA 1
ATOM 747 C C . ARG A 1 91 ? -8.447 6.287 15.419 1.00 95.38 91 ARG A C 1
ATOM 749 O O . ARG A 1 91 ? -9.590 5.996 15.075 1.00 95.38 91 ARG A O 1
ATOM 756 N N . THR A 1 92 ? -7.354 5.817 14.814 1.00 97.00 92 THR A N 1
ATOM 757 C CA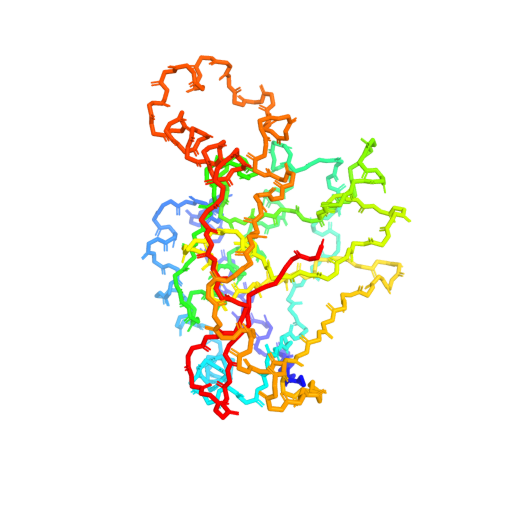 . THR A 1 92 ? -7.361 4.950 13.622 1.00 97.00 92 THR A CA 1
ATOM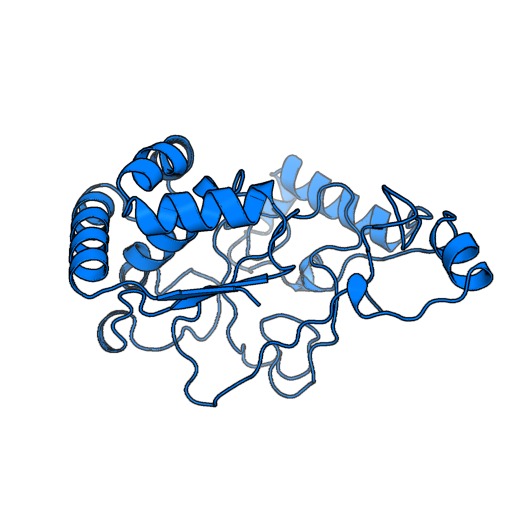 758 C C . THR A 1 92 ? -6.685 3.595 13.843 1.00 97.00 92 THR A C 1
ATOM 760 O O . THR A 1 92 ? -6.625 2.789 12.915 1.00 97.00 92 THR A O 1
ATOM 763 N N . VAL A 1 93 ? -6.187 3.315 15.051 1.00 97.50 93 VAL A N 1
ATOM 764 C CA . VAL A 1 93 ? -5.417 2.108 15.387 1.00 97.50 93 VAL A CA 1
ATOM 765 C C . VAL A 1 93 ? -6.176 0.816 15.081 1.00 97.50 93 VAL A C 1
ATOM 767 O O . VAL A 1 93 ? -5.595 -0.123 14.544 1.00 97.50 93 VAL A O 1
ATOM 770 N N . ASP A 1 94 ? -7.483 0.782 15.330 1.00 97.94 94 ASP A N 1
ATOM 771 C CA . ASP A 1 94 ? -8.361 -0.340 14.995 1.00 97.94 94 ASP A CA 1
ATOM 772 C C . ASP A 1 94 ? -8.359 -0.638 13.485 1.00 97.94 94 ASP A C 1
ATOM 774 O O . ASP A 1 94 ? -8.213 -1.788 13.062 1.00 97.94 94 ASP A O 1
ATOM 778 N N . LEU A 1 95 ? -8.464 0.400 12.656 1.00 98.50 95 LEU A N 1
ATOM 779 C CA . LEU A 1 95 ? -8.443 0.294 11.199 1.00 98.50 95 LEU A CA 1
ATOM 780 C C . LEU A 1 95 ? -7.049 -0.072 10.676 1.00 98.50 95 LEU A C 1
ATOM 782 O O . LEU A 1 95 ? -6.943 -0.898 9.769 1.00 98.50 95 LEU A O 1
ATOM 786 N N . GLN A 1 96 ? -5.983 0.464 11.275 1.00 98.38 96 GLN A N 1
ATOM 787 C CA . GLN A 1 96 ? -4.606 0.084 10.943 1.00 98.38 96 GLN A CA 1
ATOM 788 C C . GLN A 1 96 ? -4.342 -1.397 11.265 1.00 98.38 96 GLN A C 1
ATOM 790 O O . GLN A 1 96 ? -3.792 -2.125 10.439 1.00 98.38 96 GLN A O 1
ATOM 795 N N . MET A 1 97 ? -4.806 -1.887 12.420 1.00 98.69 97 MET A N 1
ATOM 796 C CA . MET A 1 97 ? -4.708 -3.305 12.782 1.00 98.69 97 MET A CA 1
ATOM 797 C C . MET A 1 97 ? -5.514 -4.190 11.838 1.00 98.69 97 MET A C 1
ATOM 799 O O . MET A 1 97 ? -5.005 -5.214 11.383 1.00 98.69 97 MET A O 1
ATOM 803 N N . LEU A 1 98 ? -6.742 -3.789 11.491 1.00 98.75 98 LEU A N 1
ATOM 804 C CA . LEU A 1 98 ? -7.551 -4.504 10.503 1.00 98.75 98 LEU A CA 1
ATOM 805 C C . LEU A 1 98 ? -6.817 -4.619 9.165 1.00 98.75 98 LEU A C 1
ATOM 807 O O . LEU A 1 98 ? -6.825 -5.677 8.534 1.00 98.75 98 LEU A O 1
ATOM 811 N N . PHE A 1 99 ? -6.175 -3.531 8.745 1.00 98.62 99 PHE A N 1
ATOM 812 C CA . PHE A 1 99 ? -5.444 -3.464 7.494 1.00 98.62 99 PHE A CA 1
ATOM 813 C C . PHE A 1 99 ? -4.240 -4.412 7.479 1.00 98.62 99 PHE A C 1
ATOM 815 O O . PHE A 1 99 ? -4.108 -5.218 6.554 1.00 98.62 99 PHE A O 1
ATOM 822 N N . VAL A 1 100 ? -3.434 -4.406 8.544 1.00 98.69 100 VAL A N 1
ATOM 823 C CA . VAL A 1 100 ? -2.319 -5.348 8.723 1.00 98.69 100 VAL A CA 1
ATOM 824 C C . VAL A 1 100 ? -2.820 -6.793 8.777 1.00 98.69 100 VAL A C 1
ATOM 826 O O . VAL A 1 100 ? -2.246 -7.671 8.135 1.00 98.69 100 VAL A O 1
ATOM 829 N N . MET A 1 101 ? -3.926 -7.061 9.477 1.00 98.75 101 MET A N 1
ATOM 830 C CA . MET A 1 101 ? -4.530 -8.394 9.526 1.00 98.75 101 MET A CA 1
ATOM 831 C C . MET A 1 101 ? -4.963 -8.874 8.134 1.00 98.75 101 MET A C 1
ATOM 833 O O . MET A 1 101 ? -4.695 -10.024 7.788 1.00 98.75 101 MET A O 1
ATOM 837 N N . TYR A 1 102 ? -5.578 -8.021 7.308 1.00 98.62 102 TYR A N 1
ATOM 838 C CA . TYR A 1 102 ? -5.916 -8.372 5.923 1.00 98.62 102 TYR A CA 1
ATOM 839 C C . TYR A 1 102 ? -4.672 -8.689 5.094 1.00 98.62 102 TYR A C 1
ATOM 841 O O . TYR A 1 102 ? -4.639 -9.724 4.428 1.00 98.62 102 TYR A O 1
ATOM 849 N N . ALA A 1 103 ? -3.644 -7.841 5.167 1.00 98.12 103 ALA A N 1
ATOM 850 C CA . ALA A 1 103 ? -2.395 -8.051 4.444 1.00 98.12 103 ALA A CA 1
ATOM 851 C C . ALA A 1 103 ? -1.691 -9.351 4.880 1.00 98.12 103 ALA A C 1
ATOM 853 O O . ALA A 1 103 ? -1.253 -10.123 4.027 1.00 98.12 103 ALA A O 1
ATOM 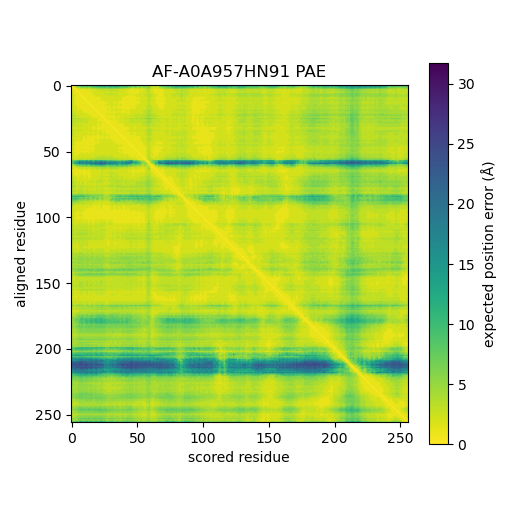854 N N . SER A 1 104 ? -1.700 -9.662 6.183 1.00 98.19 104 SER A N 1
ATOM 855 C CA . SER A 1 104 ? -1.092 -10.879 6.742 1.00 98.19 104 SER A CA 1
ATOM 856 C C . SER A 1 104 ? -1.733 -12.193 6.269 1.00 98.19 104 SER A C 1
ATOM 858 O O . SER A 1 104 ? -1.104 -13.249 6.310 1.00 98.19 104 SER A O 1
ATOM 860 N N . LEU A 1 105 ? -2.983 -12.158 5.785 1.00 97.81 105 LEU A N 1
ATOM 861 C CA . LEU A 1 105 ? -3.618 -13.328 5.162 1.00 97.81 105 LEU A CA 1
ATOM 862 C C . LEU A 1 105 ? -3.076 -13.596 3.749 1.00 97.81 105 LEU A C 1
ATOM 864 O O . LEU A 1 105 ? -3.182 -14.719 3.251 1.00 97.81 105 LEU A O 1
ATOM 868 N N . ILE A 1 106 ? -2.502 -12.580 3.100 1.00 95.06 106 ILE A N 1
ATOM 869 C CA . ILE A 1 106 ? -1.939 -12.671 1.751 1.00 95.06 106 ILE A CA 1
ATOM 870 C C . ILE A 1 106 ? -0.434 -12.968 1.814 1.00 95.06 106 ILE A C 1
ATOM 872 O O . ILE A 1 106 ? 0.035 -13.875 1.121 1.00 95.06 106 ILE A O 1
ATOM 876 N N . GLY A 1 107 ? 0.321 -12.276 2.664 1.00 95.75 107 GLY A N 1
ATOM 877 C CA . GLY A 1 107 ? 1.774 -12.424 2.782 1.00 95.75 107 GLY A CA 1
ATOM 878 C C . GLY A 1 107 ? 2.322 -11.757 4.039 1.00 95.75 107 GLY A C 1
ATOM 879 O O . GLY A 1 107 ? 1.577 -11.521 4.983 1.00 95.75 107 GLY A O 1
ATOM 880 N N . ASP A 1 108 ? 3.614 -11.446 4.044 1.00 96.44 108 ASP A N 1
ATOM 881 C CA . ASP A 1 108 ? 4.247 -10.733 5.152 1.00 96.44 108 ASP A CA 1
ATOM 882 C C . ASP A 1 108 ? 4.202 -9.223 4.904 1.00 96.44 108 ASP A C 1
ATOM 884 O O . ASP A 1 108 ? 4.523 -8.750 3.811 1.00 96.44 108 ASP A O 1
ATOM 888 N N . VAL A 1 109 ? 3.802 -8.460 5.922 1.00 97.12 109 VAL A N 1
ATOM 889 C CA . VAL A 1 109 ? 3.869 -6.996 5.876 1.00 97.12 109 VAL A CA 1
ATOM 890 C C . VAL A 1 109 ? 5.302 -6.536 6.120 1.00 97.12 109 VAL A C 1
ATOM 892 O O . VAL A 1 109 ? 6.003 -7.067 6.981 1.00 97.12 109 VAL A O 1
ATOM 895 N N . PHE A 1 110 ? 5.738 -5.531 5.372 1.00 96.38 110 PHE A N 1
ATOM 896 C CA . PHE A 1 110 ? 7.029 -4.885 5.561 1.00 96.38 110 PHE A CA 1
ATOM 897 C C . PHE A 1 110 ? 6.923 -3.410 5.167 1.00 96.38 110 PHE A C 1
ATOM 899 O O . PHE A 1 110 ? 5.969 -3.009 4.505 1.00 96.38 110 PHE A O 1
ATOM 906 N N . GLY A 1 111 ? 7.908 -2.617 5.580 1.00 95.06 111 GLY A N 1
ATOM 907 C CA . GLY A 1 111 ? 8.019 -1.205 5.233 1.00 95.06 111 GLY A CA 1
ATOM 908 C C . GLY A 1 111 ? 9.433 -0.865 4.781 1.00 95.06 111 GLY A C 1
ATOM 909 O O . GLY A 1 111 ? 10.377 -1.644 4.965 1.00 95.06 111 GLY A O 1
ATOM 910 N N . TRP A 1 112 ? 9.592 0.321 4.205 1.00 94.50 112 TRP A N 1
ATOM 911 C CA . TRP A 1 112 ? 10.885 0.813 3.745 1.00 94.50 112 TRP A CA 1
ATOM 912 C C . TRP A 1 112 ? 11.449 1.807 4.734 1.00 94.50 112 TRP A C 1
ATOM 914 O O . TRP A 1 112 ? 10.866 2.857 4.975 1.00 94.50 112 TRP A O 1
ATOM 924 N N . SER A 1 113 ? 12.657 1.552 5.233 1.00 92.25 113 SER A N 1
ATOM 925 C CA . SER A 1 113 ? 13.333 2.483 6.142 1.00 92.25 113 SER A CA 1
ATOM 926 C C . SER A 1 113 ? 13.488 3.896 5.556 1.00 92.25 113 SER A C 1
ATOM 928 O O . SER A 1 113 ? 13.694 4.839 6.315 1.00 92.25 113 SER A O 1
ATOM 930 N N . THR A 1 114 ? 13.393 4.070 4.239 1.00 90.69 114 THR A N 1
ATOM 931 C CA . THR A 1 114 ? 13.506 5.351 3.530 1.00 90.69 114 THR A CA 1
ATOM 932 C C . THR A 1 114 ? 12.170 6.037 3.232 1.00 90.69 114 THR A C 1
ATOM 934 O O . THR A 1 114 ? 12.200 7.200 2.854 1.00 90.69 114 THR A O 1
ATOM 937 N N . GLN A 1 115 ? 11.024 5.372 3.405 1.00 92.62 115 GLN A N 1
ATOM 938 C CA . GLN A 1 115 ? 9.695 5.959 3.189 1.00 92.62 115 GLN A CA 1
ATOM 939 C C . GLN A 1 115 ? 8.967 6.110 4.524 1.00 92.62 115 GLN A C 1
ATOM 941 O O . GLN A 1 115 ? 9.042 5.217 5.358 1.00 92.62 115 GLN A O 1
ATOM 946 N N . GLN A 1 116 ? 8.289 7.245 4.732 1.00 92.69 116 GLN A N 1
ATOM 947 C CA . GLN A 1 116 ? 7.492 7.550 5.935 1.00 92.69 116 GLN A CA 1
ATOM 948 C C . GLN A 1 116 ? 8.120 7.042 7.244 1.00 92.69 116 GLN A C 1
ATOM 950 O O . GLN A 1 116 ? 7.485 6.375 8.047 1.00 92.69 116 GLN A O 1
ATOM 955 N N . ASP A 1 117 ? 9.409 7.306 7.438 1.00 89.50 117 ASP A N 1
ATOM 956 C CA . ASP A 1 117 ? 10.183 6.860 8.597 1.00 89.50 117 ASP A CA 1
ATOM 957 C C . ASP A 1 117 ? 10.184 5.347 8.903 1.00 89.50 117 ASP A C 1
ATOM 959 O O . ASP A 1 117 ? 10.626 4.946 9.983 1.00 89.50 117 ASP A O 1
ATOM 963 N N . GLY A 1 118 ? 9.854 4.496 7.935 1.00 91.69 118 GLY A N 1
ATOM 964 C CA . GLY A 1 118 ? 9.857 3.044 8.083 1.00 91.69 118 GLY A CA 1
ATOM 965 C C . GLY A 1 118 ? 8.636 2.482 8.799 1.00 91.69 118 GLY A C 1
ATOM 966 O O . GLY A 1 118 ? 8.710 1.345 9.259 1.00 91.69 118 GLY A O 1
ATOM 967 N N . PHE A 1 119 ? 7.550 3.254 8.907 1.00 93.88 119 PHE A N 1
ATOM 968 C CA . PHE A 1 119 ? 6.262 2.715 9.342 1.00 93.88 119 PHE A CA 1
ATOM 969 C C . PHE A 1 119 ? 5.813 1.577 8.415 1.00 93.88 119 PHE A C 1
ATOM 971 O O . PHE A 1 119 ? 6.085 1.602 7.218 1.00 93.88 119 PHE A O 1
ATOM 978 N N . ILE A 1 120 ? 5.126 0.576 8.960 1.00 95.50 120 ILE A N 1
ATOM 979 C CA . ILE A 1 120 ? 4.516 -0.501 8.176 1.00 95.50 120 ILE A CA 1
ATOM 980 C C . ILE A 1 120 ? 3.228 -0.007 7.516 1.00 95.50 120 ILE A C 1
ATOM 982 O O . ILE A 1 120 ? 2.950 -0.334 6.364 1.00 95.50 120 ILE A O 1
ATOM 986 N N . VAL A 1 121 ? 2.435 0.799 8.228 1.00 96.69 121 VAL A N 1
ATOM 987 C CA . VAL A 1 121 ? 1.209 1.392 7.688 1.00 96.69 121 VAL A CA 1
ATOM 988 C C . VAL A 1 121 ? 1.493 2.822 7.243 1.00 96.69 121 VAL A C 1
ATOM 990 O O . VAL A 1 121 ? 1.756 3.701 8.061 1.00 96.69 121 VAL A O 1
ATOM 993 N N . HIS A 1 122 ? 1.432 3.080 5.939 1.00 96.06 122 HIS A N 1
ATOM 994 C CA . HIS A 1 122 ? 1.649 4.410 5.361 1.00 96.06 122 HIS A CA 1
ATOM 995 C C . HIS A 1 122 ? 0.350 5.222 5.252 1.00 96.06 122 HIS A C 1
ATOM 997 O O . HIS A 1 122 ? -0.726 4.669 5.031 1.00 96.06 122 HIS A O 1
ATOM 1003 N N . ASP A 1 123 ? 0.470 6.548 5.342 1.00 96.56 123 ASP A N 1
ATOM 1004 C CA . ASP A 1 123 ? -0.630 7.482 5.093 1.00 96.56 123 ASP A CA 1
ATOM 1005 C C . ASP A 1 123 ? -0.568 8.047 3.671 1.00 96.56 123 ASP A C 1
ATOM 1007 O O . ASP A 1 123 ? 0.465 8.561 3.235 1.00 96.56 123 ASP A O 1
ATOM 1011 N N . ILE A 1 124 ? -1.700 8.012 2.969 1.00 96.62 124 ILE A N 1
ATOM 1012 C CA . ILE A 1 124 ? -1.891 8.637 1.654 1.00 96.62 124 ILE A CA 1
ATOM 1013 C C . ILE A 1 124 ? -2.916 9.755 1.836 1.00 96.62 124 ILE A C 1
ATOM 1015 O O . ILE A 1 124 ? -4.113 9.510 1.994 1.00 96.62 124 ILE A O 1
ATOM 1019 N N . LEU A 1 125 ? -2.424 10.990 1.886 1.00 96.31 125 LEU A N 1
ATOM 1020 C CA . LEU A 1 125 ? -3.211 12.194 2.135 1.00 96.31 125 LEU A CA 1
ATOM 1021 C C . LEU A 1 125 ? -2.528 13.410 1.501 1.00 96.31 125 LEU A C 1
ATOM 1023 O O . LEU A 1 125 ? -1.297 13.441 1.444 1.00 96.31 125 LEU A O 1
ATOM 1027 N N . PRO A 1 126 ? -3.287 14.426 1.056 1.00 95.94 126 PRO A N 1
ATOM 1028 C CA . PRO A 1 126 ? -2.701 15.622 0.469 1.00 95.94 126 PRO A CA 1
ATOM 1029 C C . PRO A 1 126 ? -1.888 16.399 1.511 1.00 95.94 126 PRO A C 1
ATOM 1031 O O . PRO A 1 126 ? -2.401 16.739 2.580 1.00 95.94 126 PRO A O 1
ATOM 1034 N N . ILE A 1 127 ? -0.637 16.725 1.184 1.00 95.81 127 ILE A N 1
ATOM 1035 C CA . ILE A 1 127 ? 0.234 17.556 2.027 1.00 95.81 127 ILE A CA 1
ATOM 1036 C C . ILE A 1 127 ? 0.410 18.913 1.360 1.00 95.81 127 ILE A C 1
ATOM 1038 O O . ILE A 1 127 ? 0.752 19.013 0.185 1.00 95.81 127 ILE A O 1
ATOM 1042 N N . LYS A 1 128 ? 0.196 19.984 2.128 1.00 96.12 128 LYS A N 1
ATOM 1043 C CA . LYS A 1 128 ? 0.394 21.346 1.630 1.00 96.12 128 LYS A CA 1
ATOM 1044 C C . LYS A 1 128 ? 1.845 21.545 1.180 1.00 96.12 128 LYS A C 1
ATOM 1046 O O . LYS A 1 128 ? 2.762 21.338 1.971 1.00 96.12 128 LYS A O 1
ATOM 1051 N N . GLY A 1 129 ? 2.035 22.022 -0.044 1.00 94.88 129 GLY A N 1
ATOM 1052 C CA . GLY A 1 129 ? 3.335 22.156 -0.700 1.00 94.88 129 GLY A CA 1
ATOM 1053 C C . GLY A 1 129 ? 3.718 20.964 -1.581 1.00 94.88 129 GLY A C 1
ATOM 1054 O O . GLY A 1 129 ? 4.682 21.086 -2.330 1.00 94.88 129 GLY A O 1
ATOM 1055 N N . HIS A 1 130 ? 2.998 19.838 -1.506 1.00 94.69 130 HIS A N 1
ATOM 1056 C CA . HIS A 1 130 ? 3.230 18.660 -2.347 1.00 94.69 130 HIS A CA 1
ATOM 1057 C C . HIS A 1 130 ? 2.277 18.599 -3.547 1.00 94.69 130 HIS A C 1
ATOM 1059 O O . HIS A 1 130 ? 2.249 17.594 -4.246 1.00 94.69 130 HIS A O 1
ATOM 1065 N N . GLU A 1 131 ? 1.482 19.641 -3.809 1.00 96.38 131 GLU A N 1
ATOM 1066 C CA . GLU A 1 131 ? 0.347 19.590 -4.739 1.00 96.38 131 GLU A CA 1
ATOM 1067 C C . GLU A 1 131 ? 0.729 19.076 -6.139 1.00 96.38 131 GLU A C 1
ATOM 1069 O O . GLU A 1 131 ? -0.086 18.427 -6.794 1.00 96.38 131 GLU A O 1
ATOM 1074 N N . LYS A 1 132 ? 1.978 19.315 -6.562 1.00 94.88 132 LYS A N 1
ATOM 1075 C CA . LYS A 1 132 ? 2.518 18.947 -7.880 1.00 94.88 132 LYS A CA 1
ATOM 1076 C C . LYS A 1 132 ? 3.551 17.819 -7.865 1.00 94.88 132 LYS A C 1
ATOM 1078 O O . LYS A 1 132 ? 4.207 17.579 -8.875 1.00 94.88 132 LYS A O 1
ATOM 1083 N N . GLU A 1 133 ? 3.725 17.159 -6.729 1.00 91.12 133 GLU A N 1
ATOM 1084 C CA . GLU A 1 133 ? 4.672 16.055 -6.575 1.00 91.12 133 GLU A CA 1
ATOM 1085 C C . GLU A 1 133 ? 4.057 14.743 -7.092 1.00 91.12 133 GLU A C 1
ATOM 1087 O O . GLU A 1 133 ? 2.871 14.477 -6.884 1.00 91.12 133 GLU A O 1
ATOM 1092 N N . GLN A 1 134 ? 4.866 13.884 -7.722 1.00 91.31 134 GLN A N 1
ATOM 1093 C CA . GLN A 1 134 ? 4.470 12.522 -8.123 1.00 91.31 134 GLN A CA 1
ATOM 1094 C C . GLN A 1 134 ? 4.573 11.563 -6.927 1.00 91.31 134 GLN A C 1
ATOM 1096 O O . GLN A 1 134 ? 5.389 10.649 -6.898 1.00 91.31 134 GLN A O 1
ATOM 1101 N N . LEU A 1 135 ? 3.779 11.830 -5.890 1.00 90.44 135 LEU A N 1
ATOM 1102 C CA . LEU A 1 135 ? 3.773 11.095 -4.625 1.00 90.44 135 LEU A CA 1
ATOM 1103 C C . LEU A 1 135 ? 2.331 10.835 -4.179 1.00 90.44 135 LEU A C 1
ATOM 1105 O O . LEU A 1 135 ? 1.429 11.600 -4.513 1.00 90.44 135 LEU A O 1
ATOM 1109 N N . GLY A 1 136 ? 2.121 9.868 -3.278 1.00 89.94 136 GLY A N 1
ATOM 1110 C CA . GLY A 1 136 ? 0.824 9.657 -2.605 1.00 89.94 136 GLY A CA 1
ATOM 1111 C C . GLY A 1 136 ? 0.334 10.841 -1.747 1.00 89.94 136 GLY A C 1
ATOM 1112 O O . GLY A 1 136 ? -0.732 10.777 -1.145 1.00 89.94 136 GLY A O 1
ATOM 1113 N N . SER A 1 137 ? 1.111 11.924 -1.677 1.00 93.94 137 SER A N 1
ATOM 1114 C CA . SER A 1 137 ? 0.738 13.180 -1.018 1.00 93.94 137 SER A CA 1
ATOM 1115 C C . SER A 1 137 ? 0.460 14.342 -1.974 1.00 93.94 137 SER A C 1
ATOM 1117 O O . SER A 1 137 ? 0.099 15.428 -1.510 1.00 93.94 137 SER A O 1
ATOM 1119 N N . GLY A 1 138 ? 0.609 14.112 -3.283 1.00 93.94 138 GLY A N 1
ATOM 1120 C CA . GLY A 1 138 ? 0.220 15.048 -4.332 1.00 93.94 138 GLY A CA 1
ATOM 1121 C C . GLY A 1 138 ? -1.294 15.149 -4.502 1.00 93.94 138 GLY A C 1
ATOM 1122 O O . GLY A 1 138 ? -2.054 14.357 -3.938 1.00 93.94 138 GLY A O 1
ATOM 1123 N N . SER A 1 139 ? -1.750 16.168 -5.236 1.00 94.12 139 SER A N 1
ATOM 1124 C CA . SER A 1 139 ? -3.189 16.449 -5.353 1.00 94.12 139 SER A CA 1
ATOM 1125 C C . SER A 1 139 ? -3.638 17.143 -6.643 1.00 94.12 139 SER A C 1
ATOM 1127 O O . SER A 1 139 ? -4.725 16.832 -7.125 1.00 94.12 139 SER A O 1
ATOM 1129 N N . GLU A 1 140 ? -2.864 18.082 -7.195 1.00 94.00 140 GLU A N 1
ATOM 1130 C CA . GLU A 1 140 ? -3.224 18.828 -8.414 1.00 94.00 140 GLU A CA 1
ATOM 1131 C C . GLU A 1 140 ? -2.795 18.105 -9.695 1.00 94.00 140 GLU A C 1
ATOM 1133 O O . GLU A 1 140 ? -3.466 18.222 -10.721 1.00 94.00 140 GLU A O 1
ATOM 1138 N N . GLU A 1 141 ? -1.686 17.368 -9.640 1.00 93.00 141 GLU A N 1
ATOM 1139 C CA . GLU A 1 141 ? -1.156 16.625 -10.782 1.00 93.00 141 GLU A CA 1
ATOM 1140 C C . GLU A 1 141 ? -1.686 15.189 -10.807 1.00 93.00 141 GLU A C 1
ATOM 1142 O O . GLU A 1 141 ? -1.909 14.555 -9.773 1.00 93.00 141 GLU A O 1
ATOM 1147 N N . LEU A 1 142 ? -1.861 14.652 -12.016 1.00 92.62 142 LEU A N 1
ATOM 1148 C CA . LEU A 1 142 ? -2.154 13.234 -12.189 1.00 92.62 142 LEU A CA 1
ATOM 1149 C C . LEU A 1 142 ? -0.948 12.424 -11.708 1.00 92.62 142 LEU A C 1
ATOM 1151 O O . LEU A 1 142 ? 0.138 12.562 -12.270 1.00 92.62 142 LEU A O 1
ATOM 1155 N N . LEU A 1 143 ? -1.157 11.550 -10.724 1.00 92.81 143 LEU A N 1
ATOM 1156 C CA . LEU A 1 143 ? -0.168 10.538 -10.370 1.00 92.81 143 LEU A CA 1
ATOM 1157 C C . LEU A 1 143 ? -0.098 9.514 -11.507 1.00 92.81 143 LEU A C 1
ATOM 1159 O O . LEU A 1 143 ? -1.085 8.824 -11.790 1.00 92.81 143 LEU A O 1
ATOM 1163 N N . THR A 1 144 ? 1.036 9.456 -12.203 1.00 93.56 144 THR A N 1
ATOM 1164 C CA . THR A 1 144 ? 1.217 8.518 -13.311 1.00 93.56 144 THR A CA 1
ATOM 1165 C C . THR A 1 144 ? 1.199 7.084 -12.799 1.00 93.56 144 THR A C 1
ATOM 1167 O O . THR A 1 144 ? 1.630 6.779 -11.686 1.00 93.56 144 THR A O 1
ATOM 1170 N N . TRP A 1 145 ? 0.651 6.185 -13.613 1.00 93.06 145 TRP A N 1
ATOM 1171 C CA . TRP A 1 145 ? 0.589 4.769 -13.279 1.00 93.06 145 TRP A CA 1
ATOM 1172 C C . TRP A 1 145 ? 2.004 4.197 -13.168 1.00 93.06 145 TRP A C 1
ATOM 1174 O O . TRP A 1 145 ? 2.872 4.515 -13.974 1.00 93.06 145 TRP A O 1
ATOM 1184 N N . HIS A 1 146 ? 2.213 3.334 -12.184 1.00 95.31 146 HIS A N 1
ATOM 1185 C CA . HIS A 1 146 ? 3.487 2.679 -11.924 1.00 95.31 146 HIS A CA 1
ATOM 1186 C C . HIS A 1 146 ? 3.237 1.363 -11.181 1.00 95.31 146 HIS A C 1
ATOM 1188 O O . HIS A 1 146 ? 2.139 1.099 -10.683 1.00 95.31 146 HIS A O 1
ATOM 1194 N N . ILE A 1 147 ? 4.254 0.511 -11.143 1.00 95.62 147 ILE A N 1
ATOM 1195 C CA . ILE A 1 147 ? 4.336 -0.594 -10.191 1.00 95.62 147 ILE A CA 1
ATOM 1196 C C . ILE A 1 147 ? 5.048 -0.061 -8.946 1.00 95.62 147 ILE A C 1
ATOM 1198 O O . ILE A 1 147 ? 6.121 0.524 -9.072 1.00 95.62 147 ILE A O 1
ATOM 1202 N N . GLU A 1 148 ? 4.472 -0.278 -7.763 1.00 96.19 148 GLU A N 1
ATOM 1203 C CA . GLU A 1 148 ? 5.055 0.182 -6.494 1.00 96.19 148 GLU A CA 1
ATOM 1204 C C . GLU A 1 148 ? 6.513 -0.289 -6.359 1.00 96.19 148 GLU A C 1
ATOM 1206 O O . GLU A 1 148 ? 6.823 -1.468 -6.584 1.00 96.19 148 GLU A O 1
ATOM 1211 N N . ASP A 1 149 ? 7.411 0.650 -6.053 1.00 96.25 149 ASP A N 1
ATOM 1212 C CA . ASP A 1 149 ? 8.855 0.446 -5.920 1.00 96.25 149 ASP A CA 1
ATOM 1213 C C . ASP A 1 149 ? 9.466 -0.360 -7.082 1.00 96.25 149 ASP A C 1
ATOM 1215 O O . ASP A 1 149 ? 10.336 -1.223 -6.897 1.00 96.25 149 ASP A O 1
ATOM 1219 N N . ALA A 1 150 ? 9.017 -0.107 -8.320 1.00 96.62 150 ALA A N 1
ATOM 1220 C CA . ALA A 1 150 ? 9.435 -0.854 -9.504 1.00 96.62 150 ALA A CA 1
ATOM 1221 C C . ALA A 1 150 ? 10.951 -0.871 -9.712 1.00 96.62 150 ALA A C 1
ATOM 1223 O O . ALA A 1 150 ? 11.442 -1.732 -10.427 1.00 96.62 150 ALA A O 1
ATOM 1224 N N . PHE A 1 151 ? 11.734 0.011 -9.105 1.00 95.50 151 PHE A N 1
ATOM 1225 C CA . PHE A 1 151 ? 13.196 -0.011 -9.169 1.00 95.50 151 PHE A CA 1
ATOM 1226 C C . PHE A 1 151 ? 13.843 -1.065 -8.251 1.00 95.50 151 PHE A C 1
ATOM 1228 O O . PHE A 1 151 ? 14.953 -1.527 -8.533 1.00 95.50 151 PHE A O 1
ATOM 1235 N N . HIS A 1 152 ? 13.140 -1.553 -7.222 1.00 96.44 152 HIS A N 1
ATOM 1236 C CA . HIS A 1 152 ? 13.714 -2.429 -6.203 1.00 96.44 152 HIS A CA 1
ATOM 1237 C C . HIS A 1 152 ? 13.467 -3.935 -6.473 1.00 96.44 152 HIS A C 1
ATOM 1239 O O . HIS A 1 152 ? 12.350 -4.349 -6.808 1.00 96.44 152 HIS A O 1
ATOM 1245 N N . PRO A 1 153 ? 14.484 -4.814 -6.326 1.00 95.12 153 PRO A N 1
ATOM 1246 C CA . PRO A 1 153 ? 14.311 -6.261 -6.511 1.00 95.12 153 PRO A CA 1
ATOM 1247 C C . PRO A 1 153 ? 13.426 -6.912 -5.437 1.00 95.12 153 PRO A C 1
ATOM 1249 O O . PRO A 1 153 ? 12.816 -7.940 -5.712 1.00 95.12 153 PRO A O 1
ATOM 1252 N N . TYR A 1 154 ? 13.338 -6.306 -4.248 1.00 96.00 154 TYR A N 1
ATOM 1253 C CA . TYR A 1 154 ? 12.497 -6.748 -3.121 1.00 96.00 154 TYR A CA 1
ATOM 1254 C C . TYR A 1 154 ? 11.202 -5.933 -2.968 1.00 96.00 154 TYR A C 1
ATOM 1256 O O . TYR A 1 154 ? 10.718 -5.767 -1.854 1.00 96.00 154 TYR A O 1
ATOM 1264 N N . ARG A 1 155 ? 10.688 -5.355 -4.061 1.00 96.50 155 ARG A N 1
ATOM 1265 C CA . ARG A 1 155 ? 9.392 -4.659 -4.056 1.00 96.50 155 ARG A CA 1
ATOM 1266 C C . ARG A 1 155 ? 8.256 -5.578 -3.604 1.00 96.50 155 ARG A C 1
ATOM 1268 O O . ARG A 1 155 ? 8.368 -6.798 -3.735 1.00 96.50 155 ARG A O 1
ATOM 1275 N N . GLY A 1 156 ? 7.164 -4.989 -3.128 1.00 95.69 156 GLY A N 1
ATOM 1276 C CA . GLY A 1 156 ? 5.992 -5.748 -2.707 1.00 95.69 156 GLY A CA 1
ATOM 1277 C C . GLY A 1 156 ? 5.374 -6.553 -3.854 1.00 95.69 156 GLY A C 1
ATOM 1278 O O . GLY A 1 156 ? 5.273 -6.076 -4.984 1.00 95.69 156 GLY A O 1
ATOM 1279 N N . ASP A 1 157 ? 4.926 -7.773 -3.555 1.00 94.56 157 ASP A N 1
ATOM 1280 C CA . ASP A 1 157 ? 4.132 -8.580 -4.493 1.00 94.56 157 ASP A CA 1
ATOM 1281 C C . ASP A 1 157 ? 2.689 -8.059 -4.616 1.00 94.56 157 ASP A C 1
ATOM 1283 O O . ASP A 1 157 ? 2.043 -8.226 -5.650 1.00 94.56 157 ASP A O 1
ATOM 1287 N N . TYR A 1 158 ? 2.189 -7.425 -3.551 1.00 95.06 158 TYR A N 1
ATOM 1288 C CA . TYR A 1 158 ? 0.872 -6.803 -3.473 1.00 95.06 158 TYR A CA 1
ATOM 1289 C C . TYR A 1 158 ? 1.006 -5.408 -2.870 1.00 95.06 158 TYR A C 1
ATOM 1291 O O . TYR A 1 158 ? 1.689 -5.233 -1.862 1.00 95.06 158 TYR A O 1
ATOM 1299 N N . VAL A 1 159 ? 0.282 -4.447 -3.440 1.00 95.19 159 VAL A N 1
ATOM 1300 C CA . VAL A 1 159 ? -0.014 -3.166 -2.795 1.00 95.19 159 VAL A CA 1
ATOM 1301 C C . VAL A 1 159 ? -1.453 -3.213 -2.297 1.00 95.19 159 VAL A C 1
ATOM 1303 O O . VAL A 1 159 ? -2.365 -3.629 -3.016 1.00 95.19 159 VAL A O 1
ATOM 1306 N N . ALA A 1 160 ? -1.659 -2.831 -1.043 1.00 96.38 160 ALA A N 1
ATOM 1307 C CA . ALA A 1 160 ? -2.980 -2.766 -0.445 1.00 96.38 160 ALA A CA 1
ATOM 1308 C C . ALA A 1 160 ? -3.297 -1.307 -0.110 1.00 96.38 160 ALA A C 1
ATOM 1310 O O . ALA A 1 160 ? -2.417 -0.551 0.286 1.00 96.38 160 ALA A O 1
ATOM 1311 N N . LEU A 1 161 ? -4.555 -0.906 -0.285 1.00 97.75 161 LEU A N 1
ATOM 1312 C CA . LEU A 1 161 ? -5.028 0.446 0.003 1.00 97.75 161 LEU A CA 1
ATOM 1313 C C . LEU A 1 161 ? -6.317 0.345 0.819 1.00 97.75 161 LEU A C 1
ATOM 1315 O O . LEU A 1 161 ? -7.266 -0.323 0.401 1.00 97.75 161 LEU A O 1
ATOM 1319 N N . MET A 1 162 ? -6.366 1.013 1.973 1.00 97.81 162 MET A N 1
ATOM 1320 C CA . MET A 1 162 ? -7.573 1.113 2.794 1.00 97.81 162 MET A CA 1
ATOM 1321 C C . MET A 1 162 ? -8.092 2.550 2.780 1.00 97.81 162 MET A C 1
ATOM 1323 O O . MET A 1 162 ? -7.504 3.452 3.367 1.00 97.81 162 MET A O 1
ATOM 1327 N N . CYS A 1 163 ? -9.222 2.767 2.108 1.00 97.81 163 CYS A N 1
ATOM 1328 C CA . CYS A 1 163 ? -9.861 4.076 2.079 1.00 97.81 163 CYS A CA 1
ATOM 1329 C C . CYS A 1 163 ? -10.557 4.359 3.418 1.00 97.81 163 CYS A C 1
ATOM 1331 O O . CYS A 1 163 ? -11.547 3.705 3.750 1.00 97.81 163 CYS A O 1
ATOM 1333 N N . LEU A 1 164 ? -10.052 5.350 4.160 1.00 97.50 164 LEU A N 1
ATOM 1334 C CA . LEU A 1 164 ? -10.709 5.862 5.369 1.00 97.50 164 LEU A CA 1
ATOM 1335 C C . LEU A 1 164 ? -11.784 6.902 5.028 1.00 97.50 164 LEU A C 1
ATOM 1337 O O . LEU A 1 164 ? -12.854 6.926 5.626 1.00 97.50 164 LEU A O 1
ATOM 1341 N N . ARG A 1 165 ? -11.515 7.759 4.039 1.00 96.62 165 ARG A N 1
ATOM 1342 C CA . ARG A 1 165 ? -12.446 8.782 3.551 1.00 96.62 165 ARG A CA 1
ATOM 1343 C C . ARG A 1 165 ? -12.102 9.151 2.109 1.00 96.62 165 ARG A C 1
ATOM 1345 O O . ARG A 1 165 ? -10.928 9.241 1.765 1.00 96.62 165 ARG A O 1
ATOM 1352 N N . ASN A 1 166 ? -13.116 9.420 1.289 1.00 96.88 166 ASN A N 1
ATOM 1353 C CA . ASN A 1 166 ? -12.954 9.954 -0.066 1.00 96.88 166 ASN A CA 1
ATOM 1354 C C . ASN A 1 166 ? -14.145 10.861 -0.426 1.00 96.88 166 ASN A C 1
ATOM 1356 O O . ASN A 1 166 ? -15.058 10.429 -1.123 1.00 96.88 166 ASN A O 1
ATOM 1360 N N . PRO A 1 167 ? -14.193 12.105 0.085 1.00 95.62 167 PRO A N 1
ATOM 1361 C CA . PRO A 1 167 ? -15.362 12.969 -0.079 1.00 95.62 167 PRO A CA 1
ATOM 1362 C C . PRO A 1 167 ? -15.435 13.616 -1.472 1.00 95.62 167 PRO A C 1
ATOM 1364 O O . PRO A 1 167 ? -16.409 14.299 -1.775 1.00 95.62 167 PRO A O 1
ATOM 1367 N N . TYR A 1 168 ? -14.398 13.433 -2.294 1.00 92.69 168 TYR A N 1
ATOM 1368 C CA . TYR A 1 168 ? -14.256 14.033 -3.620 1.00 92.69 168 TYR A CA 1
ATOM 1369 C C . TYR A 1 168 ? -14.393 13.008 -4.751 1.00 92.69 168 TYR A C 1
ATOM 1371 O O . TYR A 1 168 ? -14.124 13.351 -5.899 1.00 92.69 168 TYR A O 1
ATOM 1379 N N . ASP A 1 169 ? -14.755 11.761 -4.430 1.00 94.00 169 ASP A N 1
ATOM 1380 C CA . ASP A 1 169 ? -14.831 10.650 -5.384 1.00 94.00 169 ASP A CA 1
ATOM 1381 C C . ASP A 1 169 ? -13.549 10.499 -6.228 1.00 94.00 169 ASP A C 1
ATOM 1383 O O . ASP A 1 169 ? -13.590 10.186 -7.418 1.00 94.00 169 ASP A O 1
ATOM 1387 N N . ALA A 1 170 ? -12.384 10.726 -5.605 1.00 94.44 170 ALA A N 1
ATOM 1388 C CA . ALA A 1 170 ? -11.090 10.536 -6.247 1.00 94.44 170 ALA A CA 1
ATOM 1389 C C . ALA A 1 170 ? -10.921 9.068 -6.668 1.00 94.44 170 ALA A C 1
ATOM 1391 O O . ALA A 1 170 ? -11.277 8.151 -5.923 1.00 94.44 170 ALA A O 1
ATOM 1392 N N . ILE A 1 171 ? -10.385 8.846 -7.866 1.00 94.38 171 ILE A N 1
ATOM 1393 C CA . ILE A 1 171 ? -10.314 7.522 -8.488 1.00 94.38 171 ILE A CA 1
ATOM 1394 C C . ILE A 1 171 ? -8.882 7.000 -8.416 1.00 94.38 171 ILE A C 1
ATOM 1396 O O . ILE A 1 171 ? -7.956 7.656 -8.886 1.00 94.38 171 ILE A O 1
ATOM 1400 N N . THR A 1 172 ? -8.714 5.779 -7.913 1.00 94.94 172 THR A N 1
ATOM 1401 C CA . THR A 1 172 ? -7.492 4.998 -8.130 1.00 94.94 172 THR A CA 1
ATOM 1402 C C . THR A 1 172 ? -7.584 4.307 -9.485 1.00 94.94 172 THR A C 1
ATOM 1404 O O . THR A 1 172 ? -8.520 3.545 -9.739 1.00 94.94 172 THR A O 1
ATOM 1407 N N . THR A 1 173 ? -6.631 4.577 -10.371 1.00 93.62 173 THR A N 1
ATOM 1408 C CA . THR A 1 173 ? -6.539 3.927 -11.680 1.00 93.62 173 THR A CA 1
ATOM 1409 C C . THR A 1 173 ? -5.714 2.646 -11.579 1.00 93.62 173 THR A C 1
ATOM 1411 O O . THR A 1 173 ? -4.779 2.547 -10.791 1.00 93.62 173 THR A O 1
ATOM 1414 N N . ALA A 1 174 ? -6.074 1.641 -12.373 1.00 91.69 174 ALA A N 1
ATOM 1415 C CA . ALA A 1 174 ? -5.326 0.396 -12.483 1.00 91.69 174 ALA A CA 1
ATOM 1416 C C . ALA A 1 174 ? -5.398 -0.113 -13.923 1.00 91.69 174 ALA A C 1
ATOM 1418 O O . ALA A 1 174 ? -6.423 0.042 -14.590 1.00 91.69 174 ALA A O 1
ATOM 1419 N N . ALA A 1 175 ? -4.313 -0.726 -14.384 1.00 89.81 175 ALA A N 1
ATOM 1420 C CA . ALA A 1 175 ? -4.220 -1.388 -15.676 1.00 89.81 175 ALA A CA 1
ATOM 1421 C C . ALA A 1 175 ? -3.502 -2.726 -15.500 1.00 89.81 175 ALA A C 1
ATOM 1423 O O . ALA A 1 175 ? -2.675 -2.883 -14.598 1.00 89.81 175 ALA A O 1
ATOM 1424 N N . TYR A 1 176 ? -3.827 -3.692 -16.353 1.00 87.62 176 TYR A N 1
ATOM 1425 C CA . TYR A 1 176 ? -3.373 -5.067 -16.200 1.00 87.62 176 TYR A CA 1
ATOM 1426 C C . TYR A 1 176 ? -2.674 -5.544 -17.465 1.00 87.62 176 TYR A C 1
ATOM 1428 O O . TYR A 1 176 ? -3.080 -5.212 -18.576 1.00 87.62 176 TYR A O 1
ATOM 1436 N N . ILE A 1 177 ? -1.617 -6.339 -17.296 1.00 87.19 177 ILE A N 1
ATOM 1437 C CA . ILE A 1 177 ? -0.846 -6.858 -18.430 1.00 87.19 177 ILE A CA 1
ATOM 1438 C C . ILE A 1 177 ? -1.680 -7.755 -19.350 1.00 87.19 177 ILE A C 1
ATOM 1440 O O . ILE A 1 177 ? -1.472 -7.741 -20.560 1.00 87.19 177 ILE A O 1
ATOM 1444 N N . ASP A 1 178 ? -2.653 -8.476 -18.791 1.00 83.50 178 ASP A N 1
ATOM 1445 C CA . ASP A 1 178 ? -3.542 -9.363 -19.547 1.00 83.50 178 ASP A CA 1
ATOM 1446 C C . ASP A 1 178 ? -4.410 -8.601 -20.565 1.00 83.50 178 ASP A C 1
ATOM 1448 O O . ASP A 1 178 ? -4.857 -9.182 -21.553 1.00 83.50 178 ASP A O 1
ATOM 1452 N N . ASP A 1 179 ? -4.593 -7.290 -20.370 1.00 85.69 179 ASP A N 1
ATOM 1453 C CA . ASP A 1 179 ? -5.335 -6.416 -21.283 1.00 85.69 179 ASP A CA 1
ATOM 1454 C C . ASP A 1 179 ? -4.443 -5.816 -22.392 1.00 85.69 179 ASP A C 1
ATOM 1456 O O . ASP A 1 179 ? -4.941 -5.156 -23.311 1.00 85.69 179 ASP A O 1
ATOM 1460 N N . LEU A 1 180 ? -3.120 -6.027 -22.340 1.00 86.19 180 LEU A N 1
ATOM 1461 C CA . LEU A 1 180 ? -2.173 -5.447 -23.292 1.00 86.19 180 LEU A CA 1
ATOM 1462 C C . LEU A 1 180 ? -2.032 -6.299 -24.559 1.00 86.19 180 LEU A C 1
ATOM 1464 O O . LEU A 1 180 ? -1.672 -7.477 -24.533 1.00 86.19 180 LEU A O 1
ATOM 1468 N N . GLN A 1 181 ? -2.216 -5.656 -25.712 1.00 89.69 181 GLN A N 1
ATOM 1469 C CA . GLN A 1 181 ? -1.930 -6.247 -27.017 1.00 89.69 181 GLN A CA 1
ATOM 1470 C C . GLN A 1 181 ? -0.496 -5.915 -27.432 1.00 89.69 181 GLN A C 1
ATOM 1472 O O . GLN A 1 181 ? -0.226 -4.844 -27.968 1.00 89.69 181 GLN A O 1
ATOM 1477 N N . LEU A 1 182 ? 0.426 -6.842 -27.174 1.00 91.19 182 LEU A N 1
ATOM 1478 C CA . LEU A 1 182 ? 1.839 -6.708 -27.537 1.00 91.19 182 LEU A CA 1
ATOM 1479 C C . LEU A 1 182 ? 2.187 -7.625 -28.712 1.00 91.19 182 LEU A C 1
ATOM 1481 O O . LEU A 1 182 ? 1.808 -8.802 -28.715 1.00 91.19 182 LEU A O 1
ATOM 1485 N N . SER A 1 183 ? 2.941 -7.102 -29.682 1.00 94.94 183 SER A N 1
ATOM 1486 C CA . SER A 1 183 ? 3.498 -7.915 -30.766 1.00 94.94 183 SER A CA 1
ATOM 1487 C C . SER A 1 183 ? 4.520 -8.922 -30.220 1.00 94.94 183 SER A C 1
ATOM 1489 O O . SER A 1 183 ? 5.082 -8.731 -29.139 1.00 94.94 183 SER A O 1
ATOM 1491 N N . CYS A 1 184 ? 4.786 -10.007 -30.955 1.00 94.12 184 CYS A N 1
ATOM 1492 C CA . CYS A 1 184 ? 5.835 -10.958 -30.562 1.00 94.12 184 CYS A CA 1
ATOM 1493 C C . CYS A 1 184 ? 7.209 -10.279 -30.465 1.00 94.12 184 CYS A C 1
ATOM 1495 O O . CYS A 1 184 ? 7.967 -10.576 -29.550 1.00 94.12 184 CYS A O 1
ATOM 1497 N N . GLU A 1 185 ? 7.496 -9.336 -31.366 1.00 96.75 185 GLU A N 1
ATOM 1498 C CA . GLU A 1 185 ? 8.751 -8.581 -31.376 1.00 96.75 185 GLU A CA 1
ATOM 1499 C C . GLU A 1 185 ? 8.893 -7.696 -30.130 1.00 96.75 185 GLU A C 1
ATOM 1501 O O . GLU A 1 185 ? 9.927 -7.740 -29.461 1.00 96.75 185 GLU A O 1
ATOM 1506 N N . ASP A 1 186 ? 7.837 -6.964 -29.757 1.00 96.06 186 ASP A N 1
ATOM 1507 C CA . ASP A 1 186 ? 7.847 -6.138 -28.545 1.00 96.06 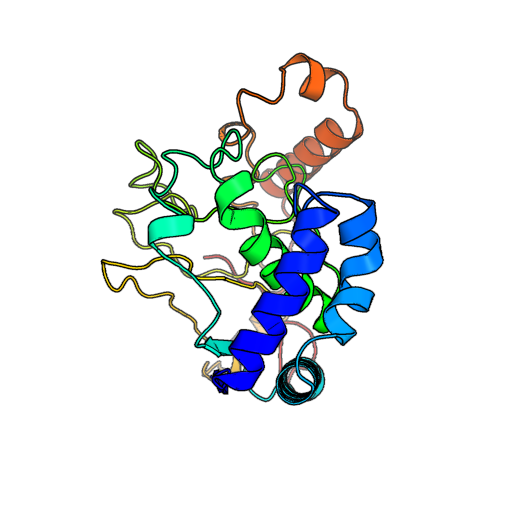186 ASP A CA 1
ATOM 1508 C C . ASP A 1 186 ? 7.981 -7.001 -27.292 1.00 96.06 186 ASP A C 1
ATOM 1510 O O . ASP A 1 186 ? 8.784 -6.687 -26.414 1.00 96.06 186 ASP A O 1
ATOM 1514 N N . LYS A 1 187 ? 7.247 -8.123 -27.211 1.00 95.44 187 LYS A N 1
ATOM 1515 C CA . LYS A 1 187 ? 7.381 -9.070 -26.094 1.00 95.44 187 LYS A CA 1
ATOM 1516 C C . LYS A 1 187 ? 8.824 -9.558 -25.973 1.00 95.44 187 LYS A C 1
ATOM 1518 O O . LYS A 1 187 ? 9.403 -9.453 -24.893 1.00 95.44 187 LYS A O 1
ATOM 1523 N N . ASP A 1 188 ? 9.435 -10.011 -27.066 1.00 96.25 188 ASP A N 1
ATOM 1524 C CA . ASP A 1 188 ? 10.818 -10.500 -27.070 1.00 96.25 188 ASP A CA 1
ATOM 1525 C C . ASP A 1 188 ? 11.825 -9.439 -26.604 1.00 96.25 188 ASP A C 1
ATOM 1527 O O . ASP A 1 188 ? 12.826 -9.771 -25.965 1.00 96.25 188 ASP A O 1
ATOM 1531 N N . ILE A 1 189 ? 11.589 -8.161 -26.916 1.00 97.75 189 ILE A N 1
ATOM 1532 C CA . ILE A 1 189 ? 12.416 -7.050 -26.432 1.00 97.75 189 ILE A CA 1
ATOM 1533 C C . ILE A 1 189 ? 12.167 -6.802 -24.943 1.00 97.75 189 ILE A C 1
ATOM 1535 O O . ILE A 1 189 ? 13.128 -6.680 -24.184 1.00 97.75 189 ILE A O 1
ATOM 1539 N N . LEU A 1 190 ? 10.908 -6.757 -24.505 1.00 97.44 190 LEU A N 1
ATOM 1540 C CA . LEU A 1 190 ? 10.540 -6.456 -23.120 1.00 97.44 190 LEU A CA 1
ATOM 1541 C C . LEU A 1 190 ? 10.999 -7.533 -22.123 1.00 97.44 190 LEU A C 1
ATOM 1543 O O . LEU A 1 190 ? 11.197 -7.227 -20.947 1.00 97.44 190 LEU A O 1
ATOM 1547 N N . PHE A 1 191 ? 11.224 -8.765 -22.587 1.00 97.75 191 PHE A N 1
ATOM 1548 C CA . PHE A 1 191 ? 11.836 -9.843 -21.805 1.00 97.75 191 PHE A CA 1
ATOM 1549 C C . PHE A 1 191 ? 13.363 -9.728 -21.656 1.00 97.75 191 PHE A C 1
ATOM 1551 O O . PHE A 1 191 ? 13.956 -10.449 -20.846 1.00 97.75 191 PHE A O 1
ATOM 1558 N N . LYS A 1 192 ? 14.031 -8.834 -22.395 1.00 98.19 192 LYS A N 1
ATOM 1559 C CA . LYS A 1 192 ? 15.490 -8.647 -22.327 1.00 98.19 192 LYS A CA 1
ATOM 1560 C C . LYS A 1 192 ? 15.875 -7.567 -21.309 1.00 98.19 192 LYS A C 1
ATOM 1562 O O . LYS A 1 192 ? 15.150 -6.583 -21.164 1.00 98.19 192 LYS A O 1
ATOM 1567 N N . PRO A 1 193 ? 17.052 -7.690 -20.661 1.00 97.44 193 PRO A N 1
ATOM 1568 C CA . PRO A 1 193 ? 17.532 -6.724 -19.681 1.00 97.44 193 PRO A CA 1
ATOM 1569 C C . PRO A 1 193 ? 18.096 -5.479 -20.373 1.00 97.44 193 PRO A C 1
ATOM 1571 O O . PRO A 1 193 ? 19.309 -5.264 -20.432 1.00 97.44 193 PRO A O 1
ATOM 1574 N N . TYR A 1 194 ? 17.216 -4.687 -20.978 1.00 97.50 194 TYR A N 1
ATOM 1575 C CA . TYR A 1 194 ? 17.570 -3.483 -21.732 1.00 97.50 194 TYR A CA 1
ATOM 1576 C C . TYR A 1 194 ? 17.090 -2.192 -21.075 1.00 97.50 194 TYR A C 1
ATOM 1578 O O . TYR A 1 194 ? 17.523 -1.120 -21.496 1.00 97.50 194 TYR A O 1
ATOM 1586 N N . PHE A 1 195 ? 16.262 -2.291 -20.039 1.00 97.94 195 PHE A N 1
ATOM 1587 C CA . PHE A 1 195 ? 15.587 -1.160 -19.415 1.00 97.94 195 PHE A CA 1
ATOM 1588 C C . PHE A 1 195 ? 16.204 -0.845 -18.059 1.00 97.94 195 PHE A C 1
ATOM 1590 O O . PHE A 1 195 ? 16.796 -1.710 -17.427 1.00 97.94 195 PHE A O 1
ATOM 1597 N N . THR A 1 196 ? 16.057 0.390 -17.603 1.00 96.94 196 THR A N 1
ATOM 1598 C CA . THR A 1 196 ? 16.487 0.827 -16.272 1.00 96.94 196 THR A CA 1
ATOM 1599 C C . THR A 1 196 ? 15.321 1.531 -15.610 1.00 96.94 196 THR A C 1
ATOM 1601 O O . THR A 1 196 ? 14.685 2.358 -16.258 1.00 96.94 196 THR A O 1
ATOM 1604 N N . ILE A 1 197 ? 15.077 1.240 -14.337 1.00 96.25 197 ILE A N 1
ATOM 1605 C CA . ILE A 1 197 ? 14.094 1.949 -13.517 1.00 96.25 197 ILE A CA 1
ATOM 1606 C C . ILE A 1 197 ? 14.845 2.522 -12.319 1.00 96.25 197 ILE A C 1
ATOM 1608 O O . ILE A 1 197 ? 15.656 1.820 -11.710 1.00 96.25 197 ILE A O 1
ATOM 1612 N N . ARG A 1 198 ? 14.623 3.803 -12.029 1.00 95.19 198 ARG A N 1
ATOM 1613 C CA . ARG A 1 198 ? 15.268 4.518 -10.922 1.00 95.19 198 ARG A CA 1
ATOM 1614 C C . ARG A 1 198 ? 14.313 4.632 -9.735 1.00 95.19 198 ARG A C 1
ATOM 1616 O O . ARG A 1 198 ? 13.110 4.566 -9.957 1.00 95.19 198 ARG A O 1
ATOM 1623 N N . PRO A 1 199 ? 14.835 4.801 -8.507 1.00 92.94 199 PRO A N 1
ATOM 1624 C CA . PRO A 1 199 ? 13.998 5.088 -7.352 1.00 92.94 199 PRO A CA 1
ATOM 1625 C C . PRO A 1 199 ? 13.116 6.309 -7.585 1.00 92.94 199 PRO A C 1
ATOM 1627 O O . PRO A 1 199 ? 13.595 7.324 -8.100 1.00 92.94 199 PRO A O 1
ATOM 1630 N N . ASP A 1 200 ? 11.857 6.211 -7.174 1.00 87.94 200 ASP A N 1
ATOM 1631 C CA . ASP A 1 200 ? 10.958 7.350 -7.150 1.00 87.94 200 ASP A CA 1
ATOM 1632 C C . ASP A 1 200 ? 11.343 8.314 -6.016 1.00 87.94 200 ASP A C 1
ATOM 1634 O O . ASP A 1 200 ? 12.201 8.050 -5.158 1.00 87.94 200 ASP A O 1
ATOM 1638 N N . GLU A 1 201 ? 10.709 9.482 -6.016 1.00 84.31 201 GLU A N 1
ATOM 1639 C CA . GLU A 1 201 ? 11.095 10.547 -5.107 1.00 84.31 201 GLU A CA 1
ATOM 1640 C C . GLU A 1 201 ? 10.846 10.215 -3.630 1.00 84.31 201 GLU A C 1
ATOM 1642 O O . GLU A 1 201 ? 11.514 10.790 -2.766 1.00 84.31 201 GLU A O 1
ATOM 1647 N N . SER A 1 202 ? 9.939 9.292 -3.302 1.00 84.06 202 SER A N 1
ATOM 1648 C CA . SER A 1 202 ? 9.586 8.963 -1.915 1.00 84.06 202 SER A CA 1
ATOM 1649 C C . SER A 1 202 ? 10.759 8.379 -1.119 1.00 84.06 202 SER A C 1
ATOM 1651 O O . SER A 1 202 ? 10.841 8.601 0.089 1.00 84.06 202 SER A O 1
ATOM 1653 N N . HIS A 1 203 ? 11.709 7.710 -1.784 1.00 87.69 203 HIS A N 1
ATOM 1654 C CA . HIS A 1 203 ? 12.912 7.149 -1.161 1.00 87.69 203 HIS A CA 1
ATOM 1655 C C . HIS A 1 203 ? 14.047 8.171 -0.981 1.00 87.69 203 HIS A C 1
ATOM 1657 O O . HIS A 1 203 ? 15.094 7.852 -0.404 1.00 87.69 203 HIS A O 1
ATOM 1663 N N . LEU A 1 204 ? 13.887 9.401 -1.481 1.00 81.12 204 LEU A N 1
ATOM 1664 C CA . LEU A 1 204 ? 14.915 10.432 -1.389 1.00 81.12 204 LEU A CA 1
ATOM 1665 C C . LEU A 1 204 ? 14.921 11.091 -0.008 1.00 81.12 204 LEU A C 1
ATOM 1667 O O . LEU A 1 204 ? 13.887 11.422 0.565 1.00 81.12 204 LEU A O 1
ATOM 1671 N N . LYS A 1 205 ? 16.123 11.415 0.486 1.00 79.94 205 LYS A N 1
ATOM 1672 C CA . LYS A 1 205 ? 16.332 12.045 1.806 1.00 79.94 205 LYS A CA 1
ATOM 1673 C C . LYS A 1 205 ? 15.532 13.334 2.023 1.00 79.94 205 LYS A C 1
ATOM 1675 O O . LYS A 1 205 ? 15.245 13.658 3.170 1.00 79.94 205 LYS A O 1
ATOM 1680 N N . LYS A 1 206 ? 15.180 14.067 0.954 1.00 78.94 206 LYS A N 1
ATOM 1681 C CA . LYS A 1 206 ? 14.352 15.287 1.033 1.00 78.94 206 LYS A CA 1
ATOM 1682 C C . LYS A 1 206 ? 12.964 15.023 1.639 1.00 78.94 206 LYS A C 1
ATOM 1684 O O . LYS A 1 206 ? 12.386 15.932 2.220 1.00 78.94 206 LYS A O 1
ATOM 1689 N N . ASN A 1 207 ? 12.480 13.785 1.529 1.00 79.38 207 ASN A N 1
ATOM 1690 C CA . ASN A 1 207 ? 11.165 13.348 1.986 1.00 79.38 207 ASN A CA 1
ATOM 1691 C C . ASN A 1 207 ? 11.206 12.615 3.338 1.00 79.38 207 ASN A C 1
ATOM 1693 O O . ASN A 1 207 ? 10.162 12.209 3.844 1.00 79.38 207 ASN A O 1
ATOM 1697 N N . ALA A 1 208 ? 12.384 12.480 3.959 1.00 76.19 208 ALA A N 1
ATOM 1698 C CA . ALA A 1 208 ? 12.499 11.996 5.331 1.00 76.19 208 ALA A CA 1
ATOM 1699 C C . ALA A 1 208 ? 11.865 12.993 6.315 1.00 76.19 208 ALA A C 1
AT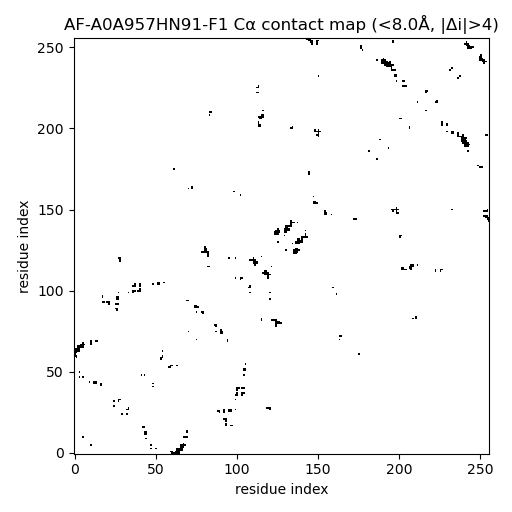OM 1701 O O . ALA A 1 208 ? 11.800 14.199 6.046 1.00 76.19 208 ALA A O 1
ATOM 1702 N N . SER A 1 209 ? 11.409 12.522 7.479 1.00 69.06 209 SER A N 1
ATOM 1703 C CA . SER A 1 209 ? 10.932 13.458 8.490 1.00 69.06 209 SER A CA 1
ATOM 1704 C C . SER A 1 209 ? 12.057 14.228 9.166 1.00 69.06 209 SER A C 1
ATOM 1706 O O . SER A 1 209 ? 13.179 13.749 9.314 1.00 69.06 209 SER A O 1
ATOM 1708 N N . ASP A 1 210 ? 11.712 15.417 9.659 1.00 67.12 210 ASP A N 1
ATOM 1709 C CA . ASP A 1 210 ? 12.566 16.180 10.572 1.00 67.12 210 ASP A CA 1
ATOM 1710 C C . ASP A 1 210 ? 12.567 15.573 11.990 1.00 67.12 210 ASP A C 1
ATOM 1712 O O . ASP A 1 210 ? 13.359 15.984 12.839 1.00 67.12 210 ASP A O 1
ATOM 1716 N N . VAL A 1 211 ? 11.667 14.608 12.254 1.00 58.72 211 VAL A N 1
ATOM 1717 C CA . VAL A 1 211 ? 11.571 13.856 13.517 1.00 58.72 211 VAL A CA 1
ATOM 1718 C C . VAL A 1 211 ? 12.753 12.914 13.656 1.00 58.72 211 VAL A C 1
ATOM 1720 O O . VAL A 1 211 ? 13.323 12.789 14.742 1.00 58.72 211 VAL A O 1
ATOM 1723 N N . ARG A 1 212 ? 13.159 12.294 12.542 1.00 63.88 212 ARG A N 1
ATOM 1724 C CA . ARG A 1 212 ? 14.428 11.586 12.456 1.00 63.88 212 ARG A CA 1
ATOM 1725 C C . ARG A 1 212 ? 15.543 12.585 12.673 1.00 63.88 212 ARG A C 1
ATOM 1727 O O . ARG A 1 212 ? 15.878 13.399 11.812 1.00 63.88 212 ARG A O 1
ATOM 1734 N N . THR A 1 213 ? 16.114 12.541 13.868 1.00 58.31 213 THR A N 1
ATOM 1735 C CA . THR A 1 213 ? 17.199 13.450 14.219 1.00 58.31 213 THR A CA 1
ATOM 1736 C C . THR A 1 213 ? 18.344 13.266 13.219 1.00 58.31 213 THR A C 1
ATOM 1738 O O . THR A 1 213 ? 18.641 12.143 12.809 1.00 58.31 213 THR A O 1
ATOM 1741 N N . LYS A 1 214 ? 19.038 14.348 12.834 1.00 61.34 214 LYS A N 1
ATOM 1742 C CA . LYS A 1 214 ? 20.292 14.230 12.057 1.00 61.34 214 LYS A CA 1
ATOM 1743 C C . LYS A 1 214 ? 21.241 13.211 12.698 1.00 61.34 214 LYS A C 1
ATOM 1745 O O . LYS A 1 214 ? 21.859 12.418 11.998 1.00 61.34 214 LYS A O 1
ATOM 1750 N N . THR A 1 215 ? 21.241 13.170 14.030 1.00 56.47 215 THR A N 1
ATOM 1751 C CA . THR A 1 215 ? 21.941 12.187 14.853 1.00 56.47 215 THR A CA 1
ATOM 1752 C C . THR A 1 215 ? 21.560 10.748 14.517 1.00 56.47 215 THR A C 1
ATOM 1754 O O . THR A 1 215 ? 22.435 9.897 14.473 1.00 56.47 215 THR A O 1
ATOM 1757 N N . GLU A 1 216 ? 20.295 10.435 14.257 1.00 65.88 216 GLU A N 1
ATOM 1758 C CA . GLU A 1 216 ? 19.846 9.083 13.913 1.00 65.88 216 GLU A CA 1
ATOM 1759 C C . GLU A 1 216 ? 20.317 8.667 12.516 1.00 65.88 216 GLU A C 1
ATOM 1761 O O . GLU A 1 216 ? 20.844 7.573 12.358 1.00 65.88 216 GLU A O 1
ATOM 1766 N N . LEU A 1 217 ? 20.261 9.555 11.520 1.00 66.12 217 LEU A N 1
ATOM 1767 C CA . LEU A 1 217 ? 20.867 9.304 10.201 1.00 66.12 217 LEU A CA 1
ATOM 1768 C C . LEU A 1 217 ? 22.393 9.117 10.283 1.00 66.12 217 LEU A C 1
ATOM 1770 O O . LEU A 1 217 ? 22.977 8.320 9.546 1.00 66.12 217 LEU A O 1
ATOM 1774 N N . GLU A 1 218 ? 23.049 9.850 11.180 1.00 64.69 218 GLU A N 1
ATOM 1775 C CA . GLU A 1 218 ? 24.495 9.779 11.390 1.00 64.69 218 GLU A CA 1
ATOM 1776 C C . GLU A 1 218 ? 24.909 8.528 12.175 1.00 64.69 218 GLU A C 1
ATOM 1778 O O . GLU A 1 218 ? 25.917 7.902 11.840 1.00 64.69 218 GLU A O 1
ATOM 1783 N N . THR A 1 219 ? 24.132 8.114 13.177 1.00 73.50 219 THR A N 1
ATOM 1784 C CA . THR A 1 219 ? 24.484 7.018 14.097 1.00 73.50 219 THR A CA 1
ATOM 1785 C C . THR A 1 219 ? 23.898 5.666 13.691 1.00 73.50 219 THR A C 1
ATOM 1787 O O . THR A 1 219 ? 24.515 4.635 13.965 1.00 73.50 219 THR A O 1
ATOM 1790 N N . ASN A 1 220 ? 22.774 5.634 12.972 1.00 83.81 220 ASN A N 1
ATOM 1791 C CA . ASN A 1 220 ? 22.139 4.399 12.520 1.00 83.81 220 ASN A CA 1
ATOM 1792 C C . ASN A 1 220 ? 22.781 3.903 11.216 1.00 83.81 220 ASN A C 1
ATOM 1794 O O . ASN A 1 220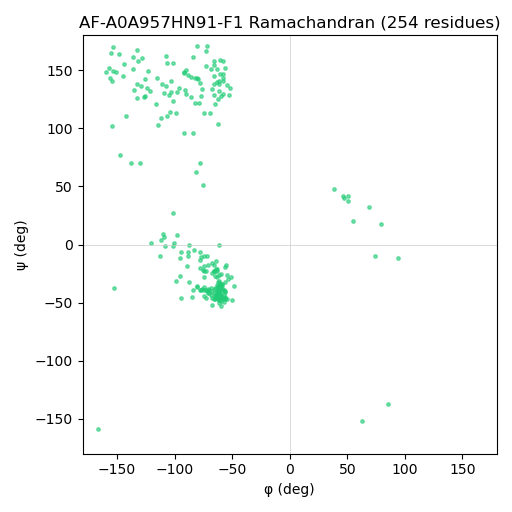 ? 22.437 4.318 10.107 1.00 83.81 220 ASN A O 1
ATOM 1798 N N . ALA A 1 221 ? 23.732 2.977 11.355 1.00 86.31 221 ALA A N 1
ATOM 1799 C CA . ALA A 1 221 ? 24.457 2.420 10.218 1.00 86.31 221 ALA A CA 1
ATOM 1800 C C . ALA A 1 221 ? 23.553 1.697 9.205 1.00 86.31 221 ALA A C 1
ATOM 1802 O O . ALA A 1 221 ? 23.814 1.790 8.007 1.00 86.31 221 ALA A O 1
ATOM 1803 N N . ALA A 1 222 ? 22.488 1.025 9.657 1.00 87.06 222 ALA A N 1
ATOM 1804 C CA . ALA A 1 222 ? 21.565 0.314 8.772 1.00 87.06 222 ALA A CA 1
ATOM 1805 C C . ALA A 1 222 ? 20.727 1.285 7.927 1.00 87.06 222 ALA A C 1
ATOM 1807 O O . ALA A 1 222 ? 20.563 1.087 6.721 1.00 87.06 222 ALA A O 1
ATOM 1808 N N . LEU A 1 223 ? 20.254 2.377 8.533 1.00 86.69 223 LEU A N 1
ATOM 1809 C CA . LEU A 1 223 ? 19.516 3.410 7.813 1.00 86.69 223 LEU A CA 1
ATOM 1810 C C . LEU A 1 223 ? 20.400 4.124 6.783 1.00 86.69 223 LEU A C 1
ATOM 1812 O O . LEU A 1 223 ? 19.982 4.346 5.648 1.00 86.69 223 LEU A O 1
ATOM 1816 N N . ARG A 1 224 ? 21.648 4.437 7.149 1.00 87.81 224 ARG A N 1
ATOM 1817 C CA . ARG A 1 224 ? 22.613 5.027 6.214 1.00 87.81 224 ARG A CA 1
ATOM 1818 C C . ARG A 1 224 ? 22.882 4.106 5.027 1.00 87.81 224 ARG A C 1
ATOM 1820 O O . ARG A 1 224 ? 22.794 4.560 3.891 1.00 87.81 224 ARG A O 1
ATOM 1827 N N . ALA A 1 225 ? 23.124 2.822 5.296 1.00 90.19 225 ALA A N 1
ATOM 1828 C CA . ALA A 1 225 ? 23.313 1.813 4.259 1.00 90.19 225 ALA A CA 1
ATOM 1829 C C . ALA A 1 225 ? 22.084 1.693 3.342 1.00 90.19 225 ALA A C 1
ATOM 1831 O O . ALA A 1 225 ? 22.242 1.529 2.136 1.00 90.19 225 ALA A O 1
ATOM 1832 N N . SER A 1 226 ? 20.870 1.842 3.889 1.00 91.69 226 SER A N 1
ATOM 1833 C CA . SER A 1 226 ? 19.632 1.855 3.095 1.00 91.69 226 SER A CA 1
ATOM 1834 C C . SER A 1 226 ? 19.626 3.024 2.103 1.00 91.69 226 SER A C 1
ATOM 1836 O O . SER A 1 226 ? 19.466 2.810 0.906 1.00 91.69 226 SER A O 1
ATOM 1838 N N . TYR A 1 227 ? 19.897 4.253 2.557 1.00 90.44 227 TYR A N 1
ATOM 1839 C CA . TYR A 1 227 ? 19.972 5.412 1.658 1.00 90.44 227 TYR A CA 1
ATOM 1840 C C . TYR A 1 227 ? 21.130 5.338 0.654 1.00 90.44 227 TYR A C 1
ATOM 1842 O O . TYR A 1 227 ? 20.973 5.770 -0.483 1.00 90.44 227 TYR A O 1
ATOM 1850 N N . GLU A 1 228 ? 22.292 4.816 1.052 1.00 91.44 228 GLU A N 1
ATOM 1851 C CA . GLU A 1 228 ? 23.420 4.588 0.137 1.00 91.44 228 GLU A CA 1
ATOM 1852 C C . GLU A 1 228 ? 23.058 3.575 -0.956 1.00 91.44 228 GLU A C 1
ATOM 1854 O O . GLU A 1 228 ? 23.453 3.739 -2.111 1.00 91.44 228 GLU A O 1
ATOM 1859 N N . HIS A 1 229 ? 22.268 2.555 -0.613 1.00 92.81 229 HIS A N 1
ATOM 1860 C CA . HIS A 1 229 ? 21.774 1.578 -1.574 1.00 92.81 229 HIS A CA 1
ATOM 1861 C C . HIS A 1 229 ? 20.814 2.204 -2.593 1.00 92.81 229 HIS A C 1
ATOM 1863 O O . HIS A 1 229 ? 21.003 2.012 -3.794 1.00 92.81 229 HIS A O 1
ATOM 1869 N N . ILE A 1 230 ? 19.850 3.008 -2.126 1.00 94.00 230 ILE A N 1
ATOM 1870 C CA . ILE A 1 230 ? 18.935 3.766 -2.993 1.00 94.00 230 ILE A CA 1
ATOM 1871 C C . ILE A 1 230 ? 19.716 4.711 -3.917 1.00 94.00 230 ILE A C 1
ATOM 1873 O O . ILE A 1 230 ? 19.489 4.723 -5.124 1.00 94.00 230 ILE A O 1
ATOM 1877 N N . GLU A 1 231 ? 20.687 5.458 -3.387 1.00 92.75 231 GLU A N 1
ATOM 1878 C CA . GLU A 1 231 ? 21.496 6.383 -4.190 1.00 92.75 231 GLU A CA 1
ATOM 1879 C C . GLU A 1 231 ? 22.300 5.652 -5.273 1.00 92.75 231 GLU A C 1
ATOM 1881 O O . GLU A 1 231 ? 22.398 6.118 -6.411 1.00 92.75 231 GLU A O 1
ATOM 1886 N N . LYS A 1 232 ? 22.837 4.469 -4.955 1.00 93.88 232 LYS A N 1
ATOM 1887 C CA . LYS A 1 232 ? 23.507 3.622 -5.944 1.00 93.88 232 LYS A CA 1
ATOM 1888 C C . LYS A 1 232 ? 22.545 3.207 -7.063 1.00 93.88 232 LYS A C 1
ATOM 1890 O O . LYS A 1 232 ? 22.899 3.344 -8.227 1.00 93.88 232 LYS A O 1
ATOM 1895 N N . MET A 1 233 ? 21.337 2.750 -6.724 1.00 94.56 233 MET A N 1
ATOM 1896 C CA . MET A 1 233 ? 20.313 2.390 -7.717 1.00 94.56 233 MET A CA 1
ATOM 1897 C C . MET A 1 233 ? 19.887 3.582 -8.581 1.00 94.56 233 MET A C 1
ATOM 1899 O O . MET A 1 233 ? 19.553 3.408 -9.747 1.00 94.56 233 MET A O 1
ATOM 1903 N N . ASN A 1 234 ? 19.912 4.797 -8.034 1.00 93.69 234 ASN A N 1
ATOM 1904 C CA . ASN A 1 234 ? 19.580 6.003 -8.782 1.00 93.69 234 ASN A CA 1
ATOM 1905 C C . ASN A 1 234 ? 20.694 6.411 -9.767 1.00 93.69 234 ASN A C 1
ATOM 1907 O O . ASN A 1 234 ? 20.431 6.756 -10.924 1.00 93.69 234 ASN A O 1
ATOM 1911 N N . THR A 1 235 ? 21.947 6.363 -9.307 1.00 95.12 235 THR A N 1
ATOM 1912 C CA . THR A 1 235 ? 23.125 6.828 -10.058 1.00 95.12 235 THR A CA 1
ATOM 1913 C C . THR A 1 235 ? 23.624 5.822 -11.095 1.00 95.12 235 THR A C 1
ATOM 1915 O O . THR A 1 235 ? 24.033 6.236 -12.180 1.00 95.12 235 THR A O 1
ATOM 1918 N N . ASP A 1 236 ? 23.549 4.526 -10.796 1.00 95.94 236 ASP A N 1
ATOM 1919 C CA . ASP A 1 236 ? 23.995 3.425 -11.657 1.00 95.94 236 ASP A CA 1
ATOM 1920 C C . ASP A 1 236 ? 22.967 2.273 -11.628 1.00 95.94 236 ASP A C 1
ATOM 1922 O O . ASP A 1 236 ? 23.210 1.233 -11.008 1.00 95.94 236 ASP A O 1
ATOM 1926 N N . PRO A 1 237 ? 21.769 2.466 -12.222 1.00 95.50 237 PRO A N 1
ATOM 1927 C CA . PRO A 1 237 ? 20.717 1.457 -12.210 1.00 95.50 237 PRO A CA 1
ATOM 1928 C C . PRO A 1 237 ? 21.108 0.234 -13.042 1.00 95.50 237 PRO A C 1
ATOM 1930 O O . PRO A 1 237 ? 21.518 0.350 -14.202 1.00 95.50 237 PRO A O 1
ATOM 1933 N N . ASP A 1 238 ? 20.882 -0.951 -12.478 1.00 95.00 238 ASP A N 1
ATOM 1934 C CA . ASP A 1 238 ? 21.012 -2.206 -13.210 1.00 95.00 238 ASP A CA 1
ATOM 1935 C C . ASP A 1 238 ? 20.046 -2.248 -14.400 1.00 95.00 238 ASP A C 1
ATOM 1937 O O . ASP A 1 238 ? 18.912 -1.757 -14.343 1.00 95.00 238 ASP A O 1
ATOM 1941 N N . LYS A 1 239 ? 20.475 -2.907 -15.480 1.00 97.12 239 LYS A N 1
ATOM 1942 C CA . LYS A 1 239 ? 19.568 -3.215 -16.582 1.00 97.12 239 LYS A CA 1
ATOM 1943 C C . LYS A 1 239 ? 18.674 -4.398 -16.232 1.00 97.12 239 LYS A C 1
ATOM 1945 O O . LYS A 1 239 ? 19.157 -5.479 -15.900 1.00 97.12 239 LYS A O 1
ATOM 1950 N N . ILE A 1 240 ? 17.374 -4.206 -16.389 1.00 97.19 240 ILE A N 1
ATOM 1951 C CA . ILE A 1 240 ? 16.321 -5.162 -16.068 1.00 97.19 240 ILE A CA 1
ATOM 1952 C C . ILE A 1 240 ? 15.379 -5.364 -17.255 1.00 97.19 240 ILE A C 1
ATOM 1954 O O . ILE A 1 240 ? 15.335 -4.563 -18.194 1.00 97.19 240 ILE A O 1
ATOM 1958 N N . SER A 1 241 ? 14.652 -6.476 -17.223 1.00 97.56 241 SER A N 1
ATOM 1959 C CA . SER A 1 241 ? 13.541 -6.744 -18.135 1.00 97.56 241 SER A CA 1
ATOM 1960 C C . SER A 1 241 ? 12.259 -6.121 -17.580 1.00 97.56 241 SER A C 1
ATOM 1962 O O . SER A 1 241 ? 12.048 -6.132 -16.365 1.00 97.56 241 SER A O 1
ATOM 1964 N N . VAL A 1 242 ? 11.397 -5.610 -18.460 1.00 97.06 242 VAL A N 1
ATOM 1965 C CA . VAL A 1 242 ? 10.055 -5.119 -18.088 1.00 97.06 242 VAL A CA 1
ATOM 1966 C C . VAL A 1 242 ? 9.098 -6.292 -17.897 1.00 97.06 242 VAL A C 1
ATOM 1968 O O . VAL A 1 242 ? 8.294 -6.291 -16.966 1.00 97.06 242 VAL A O 1
ATOM 1971 N N . LEU A 1 243 ? 9.208 -7.311 -18.755 1.00 96.94 243 LEU A N 1
ATOM 1972 C CA . LEU A 1 243 ? 8.463 -8.562 -18.645 1.00 96.94 243 LEU A CA 1
ATOM 1973 C C . LEU A 1 243 ? 9.351 -9.679 -18.106 1.00 96.94 243 LEU A C 1
ATOM 1975 O O . LEU A 1 243 ? 10.526 -9.787 -18.459 1.00 96.94 243 LEU A O 1
ATOM 1979 N N . PHE A 1 244 ? 8.786 -10.522 -17.245 1.00 96.12 244 PHE A N 1
ATOM 1980 C CA . PHE A 1 244 ? 9.488 -11.660 -16.654 1.00 96.12 244 PHE A CA 1
ATOM 1981 C C . PHE A 1 244 ? 8.515 -12.779 -16.255 1.00 96.12 244 PHE A C 1
ATOM 1983 O O . PHE A 1 244 ? 7.297 -12.607 -16.262 1.00 96.12 244 PHE A O 1
ATOM 1990 N N . GLY A 1 245 ? 9.049 -13.946 -15.889 1.00 94.56 245 GLY A N 1
ATOM 1991 C CA . GLY A 1 245 ? 8.245 -15.118 -15.537 1.00 94.56 245 GLY A CA 1
ATOM 1992 C C . GLY A 1 245 ? 7.844 -15.944 -16.760 1.00 94.56 245 GLY A C 1
ATOM 1993 O O . GLY A 1 245 ? 8.676 -16.221 -17.621 1.00 94.56 245 GLY A O 1
ATOM 1994 N N . ASN A 1 246 ? 6.589 -16.391 -16.805 1.00 91.88 246 ASN A N 1
ATOM 1995 C CA . ASN A 1 246 ? 6.067 -17.211 -17.898 1.00 91.88 246 ASN A CA 1
ATOM 1996 C C . ASN A 1 246 ? 5.798 -16.335 -19.140 1.00 91.88 246 ASN A C 1
ATOM 1998 O O . ASN A 1 246 ? 5.202 -15.276 -19.017 1.00 91.88 246 ASN A O 1
ATOM 2002 N N . SER A 1 247 ? 6.213 -16.754 -20.337 1.00 90.00 247 SER A N 1
ATOM 2003 C CA . SER A 1 247 ? 6.044 -15.954 -21.564 1.00 90.00 247 SER A CA 1
ATOM 2004 C C . SER A 1 247 ? 4.607 -15.867 -22.088 1.00 90.00 247 SER A C 1
ATOM 2006 O O . SER A 1 247 ? 4.280 -14.931 -22.816 1.00 90.00 247 SER A O 1
ATOM 2008 N N . GLU A 1 248 ? 3.750 -16.826 -21.737 1.00 88.88 248 GLU A N 1
ATOM 2009 C CA . GLU A 1 248 ? 2.317 -16.803 -22.054 1.00 88.88 248 GLU A CA 1
ATOM 2010 C C . GLU A 1 248 ? 1.545 -15.913 -21.072 1.00 88.88 248 GLU A C 1
ATOM 2012 O O . GLU A 1 248 ? 0.653 -15.180 -21.492 1.00 88.88 248 GLU A O 1
ATOM 2017 N N . PHE A 1 249 ? 1.951 -15.924 -19.796 1.00 88.50 249 PHE A N 1
ATOM 2018 C CA . PHE A 1 249 ? 1.349 -15.153 -18.699 1.00 88.50 249 PHE A CA 1
ATOM 2019 C C . PHE A 1 249 ? 2.431 -14.383 -17.918 1.00 88.50 249 PHE A C 1
ATOM 2021 O O . PHE A 1 249 ? 2.791 -14.776 -16.798 1.00 88.50 249 PHE A O 1
ATOM 2028 N N . PRO A 1 250 ? 3.026 -13.343 -18.529 1.00 93.06 250 PRO A N 1
ATOM 2029 C CA . PRO A 1 250 ? 4.130 -12.604 -17.932 1.00 93.06 250 PRO A CA 1
ATOM 2030 C C . PRO A 1 250 ? 3.700 -11.791 -16.718 1.00 93.06 250 PRO A C 1
ATOM 2032 O O . PRO A 1 250 ? 2.596 -11.260 -16.656 1.00 93.06 250 PRO A O 1
ATOM 2035 N N . TYR A 1 251 ? 4.637 -11.597 -15.797 1.00 93.81 251 TYR A N 1
ATOM 2036 C CA . TYR A 1 251 ? 4.581 -10.466 -14.879 1.00 93.81 251 TYR A CA 1
ATOM 2037 C C . TYR A 1 251 ? 5.184 -9.229 -15.527 1.00 93.81 251 TYR A C 1
ATOM 2039 O O . TYR A 1 251 ? 5.985 -9.324 -16.460 1.00 93.81 251 TYR A O 1
ATOM 2047 N N . MET A 1 252 ? 4.846 -8.074 -14.961 1.00 94.06 252 MET A N 1
ATOM 2048 C CA . MET A 1 252 ? 5.321 -6.774 -15.410 1.00 94.06 252 MET A CA 1
ATOM 2049 C C . MET A 1 252 ? 6.017 -6.016 -14.283 1.00 94.06 252 MET A C 1
ATOM 2051 O O . MET A 1 252 ? 5.678 -6.155 -13.107 1.00 94.06 252 MET A O 1
ATOM 2055 N N . ARG A 1 253 ? 6.995 -5.197 -14.660 1.00 95.06 253 ARG A N 1
ATOM 2056 C CA . ARG A 1 253 ? 7.703 -4.262 -13.791 1.00 95.06 253 ARG A CA 1
ATOM 2057 C C . ARG A 1 253 ? 7.978 -2.991 -14.585 1.00 95.06 253 ARG A C 1
ATOM 2059 O O . ARG A 1 253 ? 8.750 -3.032 -15.539 1.00 95.06 253 ARG A O 1
ATOM 2066 N N . LEU A 1 254 ? 7.300 -1.903 -14.233 1.00 93.25 254 LEU A N 1
ATOM 2067 C CA . LEU A 1 254 ? 7.269 -0.689 -15.044 1.00 93.25 254 LEU A CA 1
ATOM 2068 C C . LEU A 1 254 ? 6.979 0.541 -14.181 1.00 93.25 254 LEU A C 1
ATOM 2070 O O . LEU A 1 254 ? 6.147 0.468 -13.281 1.00 93.25 254 LEU A O 1
ATOM 2074 N N . ASP A 1 255 ? 7.656 1.638 -14.494 1.00 94.44 255 ASP A N 1
ATOM 2075 C CA . ASP A 1 255 ? 7.489 2.965 -13.899 1.00 94.44 255 ASP A CA 1
ATOM 2076 C C . ASP A 1 255 ? 7.963 3.991 -14.957 1.00 94.44 255 ASP A C 1
ATOM 2078 O O . ASP A 1 255 ? 9.162 4.000 -15.264 1.00 94.44 255 ASP A O 1
ATOM 2082 N N . PRO A 1 256 ? 7.033 4.659 -15.673 1.00 88.25 256 PRO A N 1
ATOM 2083 C CA . PRO A 1 256 ? 7.321 5.469 -16.869 1.00 88.25 256 PRO A CA 1
ATOM 2084 C C . PRO A 1 256 ? 8.066 6.789 -16.660 1.00 88.25 256 PRO A C 1
ATOM 2086 O O . PRO A 1 256 ? 7.836 7.468 -15.640 1.00 88.25 256 PRO A O 1
#

=== Feature glossary ===
Feature key, reading from the visual/contextual features back to the raw sequence:

Rendered structure images. Structure images are PyMOL renders from six orthogonal camera directions. Cartoon representation draws helices as coils and strands as arrows; sticks shows the backbone as bonds; surface shows the solvent-excluded envelope. Rainbow coloring maps sequence position to hue (blue→red, N→C); chain coloring assigns a distinct color per polypeptide.

Contact-map, Ramachandran, and PAE plots. Three diagnostic plots accompany the record. The Cα contact map visualizes the tertiary structure as a 2D adjacency matrix (8 Å cutoff, sequence-local contacts suppressed). The Ramachandran plot shows the distribution of backbone (φ, ψ) torsions, with points in the α and β basins reflecting secondary structure content. The PAE plot shows AlphaFold's inter-residue confidence as a color matrix.

InterPro / GO / CATH / organism. The annotation block draws on four external resources. InterPro: which protein families and domains the sequence belongs to. GO: standardized terms for what the protein does, what process it participates in, and where in the cell it acts. CATH: which structural fold it has in the CATH hierarchy. Organism: the species of origin.

Nearest PDB structures. Structural nearest neighbors (via Foldseek easy-search vs the PDB). Reported per hit: target PDB id, E-value, and alignment TM-score. A TM-score above ~0.5 is the conventional threshold for 'same fold'.

Predicted aligned error. Predicted aligned error is AlphaFold's pairwise confidence. Unlike pLDDT (per-residue), PAE is per-residue-pair and captures whether two parts of the structure are correctly placed relative to each other. Units are ångströms of expected positional error.

Solvent-accessible surface area. SASA measures how much of the protein is reachable by solvent. It is computed by rolling a water-sized probe over the atomic surface and summing the exposed area (Å²). Per-residue SASA distinguishes core (buried, low SASA) from surface (exposed, high SASA) residues; total SASA is a whole-molecule size measure.

B-factor. Crystallographic B-factors measure how much each atom's electron density is smeared out, in Å². They rise in mobile loops and surface residues and fall in the buried interior. In AlphaFold models this column is repurposed to hold pLDDT instead.

pLDDT. For AlphaFold models, the B-factor field carries pLDDT — the model's own estimate of local accuracy on a 0–100 scale. Regions with pLDDT<50 should be treated as essentially unmodeled; they often correspond to intrinsically disordered segments.

Backbone torsions (φ/ψ). φ (phi) and ψ (psi) are the two rotatable backbone dihedrals per residue: φ is the C(i-1)–N–Cα–C torsion, ψ is the N–Cα–C–N(i+1) torsion, both in degrees on (−180°, 180°]. α-helical residues cluster near (−60°, −45°); β-strand residues near (−120°, +130°). A Ramachandran plot is simply a scatter of (φ, ψ) for every residue.

Radius of gyration, Cα contacts, bounding box. Radius of gyration (Rg) is the root-mean-square distance of Cα atoms from their centroid — a single number for overall size and compactness. A globular domain of N residues has Rg ≈ 2.2·N^0.38 Å; an extended or disordered chain has a much larger Rg. The Cα contact count is the number of residue pairs whose Cα atoms are within 8 Å and are more than four positions apart in sequence — a standard proxy for tertiary packing density. The bounding box is the smallest axis-aligned box enclosing all Cα atoms.

Secondary structure (3-state, P-SEA). Three-state secondary structure (P-SEA) collapses the eight DSSP classes into helix (a), strand (b), and coil (c). P-SEA assigns these from Cα geometry alone — distances and angles — without requiring backbone oxygens, so it works on any Cα trace.

Secondary structure (8-state, DSSP). Secondary structure is the local, repeating backbone conformation. DSSP classifies it into eight states by reading the hydrogen-bond network: three helix types (H, G, I), two β types (E, B), two non-regular types (T, S), and unstructured coil (-).

Foldseek 3Di. The Foldseek 3Di string encodes local tertiary geometry as a 20-letter alphabet — one character per residue — derived from the relative positions of nearby Cα atoms. Unlike the amino-acid sequence, 3Di is a direct function of the 3D structure, so two proteins with the same fold have similar 3Di strings even at low sequence identity.

mmCIF coordinates. Structure coordinates are given as an mmCIF _atom_site loop: one row per atom with element, residue name, chain id, sequence number, and x/y/z position in Å. Only the four main-chain atoms per residue are included here; side chains are omitted to keep the record compact.

Sequence. This is the polypeptide sequence — one letter per residue, N-terminus first. Length ranges from a few dozen residues for small domains to over a thousand for large multi-domain proteins.